Protein AF-A0A9W6YJH0-F1 (afdb_monomer)

Foldseek 3Di:
DDDDDDDDDDDDDDDDCVVVVVVVVCVVVPDDDDDQPPVADPVRGLCCQQPVVLLVVLLVVLVVVLVVVLVVVVCVCVVVLVVLVVVLVVVLVVLCVPDDPVRSVVVNVVSCVVSPDDDRDDDDDDPVSSVVSNVVSNVPDDPCSNVVSNVVSCNVVPPPDPPPDPVVNVVVVVVVVVVVVVVPD

pLDDT: mean 74.93, std 20.69, range [26.91, 96.94]

Radius of gyration: 32.21 Å; Cα contacts (8 Å, |Δi|>4): 63; chains: 1; bounding box: 79×43×76 Å

Solvent-accessible surface area (backbone atoms only — not comparable to full-atom values): 11494 Å² total; per-residue (Å²): 139,80,91,78,84,85,89,82,90,85,82,90,80,77,91,88,50,77,69,60,56,58,58,62,73,38,64,87,68,76,67,84,87,76,78,78,56,94,90,48,53,100,85,50,46,63,60,44,70,20,44,48,47,65,39,54,52,44,49,50,50,56,50,52,50,53,53,49,49,55,50,51,60,61,52,70,52,43,67,61,53,53,52,51,51,54,51,50,50,53,53,42,56,48,39,59,72,76,39,58,74,72,57,20,55,54,50,43,51,52,56,53,65,73,62,65,74,82,72,94,75,88,78,78,82,53,72,66,57,52,50,50,47,51,52,53,39,54,71,71,54,52,69,64,52,38,51,51,23,35,46,76,69,46,61,79,70,57,80,74,74,77,74,72,72,52,67,67,60,53,50,52,50,53,52,50,57,53,50,60,66,71,70,75,119

Structure (mmCIF, N/CA/C/O backbone):
data_AF-A0A9W6YJH0-F1
#
_entry.id   AF-A0A9W6YJH0-F1
#
loop_
_atom_site.group_PDB
_atom_site.id
_atom_site.type_symbol
_atom_site.label_atom_id
_atom_site.label_alt_id
_atom_site.label_comp_id
_atom_site.label_asym_id
_atom_site.label_entity_id
_atom_site.label_seq_id
_atom_site.pdbx_PDB_ins_code
_atom_site.Cartn_x
_atom_site.Cartn_y
_atom_site.Cartn_z
_atom_site.occupancy
_atom_site.B_iso_or_equiv
_atom_site.auth_seq_id
_atom_site.auth_comp_id
_atom_site.auth_asym_id
_atom_site.auth_atom_id
_atom_site.pdbx_PDB_model_num
ATOM 1 N N . MET A 1 1 ? 24.887 -0.704 -4.146 1.00 26.91 1 MET A N 1
ATOM 2 C CA . MET A 1 1 ? 24.156 -1.935 -3.786 1.00 26.91 1 MET A CA 1
ATOM 3 C C . MET A 1 1 ? 23.807 -2.640 -5.087 1.00 26.91 1 MET A C 1
ATOM 5 O O . MET A 1 1 ? 22.892 -2.213 -5.774 1.00 26.91 1 MET A O 1
ATOM 9 N N . VAL A 1 2 ? 24.641 -3.595 -5.499 1.00 27.28 2 VAL A N 1
ATOM 10 C CA . VAL A 1 2 ? 24.465 -4.385 -6.727 1.00 27.28 2 VAL A CA 1
ATOM 11 C C . VAL A 1 2 ? 23.763 -5.672 -6.309 1.00 27.28 2 VAL A C 1
ATOM 13 O O . VAL A 1 2 ? 24.259 -6.372 -5.430 1.00 27.28 2 VAL A O 1
ATOM 16 N N . LEU A 1 3 ? 22.588 -5.938 -6.877 1.00 28.66 3 LEU A N 1
ATOM 17 C CA . LEU A 1 3 ? 21.865 -7.196 -6.693 1.00 28.66 3 LEU A CA 1
ATOM 18 C C . LEU A 1 3 ? 22.624 -8.299 -7.446 1.00 28.66 3 LEU A C 1
ATOM 20 O O . LEU A 1 3 ? 22.474 -8.462 -8.651 1.00 28.66 3 LEU A O 1
ATOM 24 N N . LEU A 1 4 ? 23.480 -9.009 -6.714 1.00 31.14 4 LEU A N 1
ATOM 25 C CA . LEU A 1 4 ? 24.051 -10.299 -7.090 1.00 31.14 4 LEU A CA 1
ATOM 26 C C . LEU A 1 4 ? 23.030 -11.381 -6.714 1.00 31.14 4 LEU A C 1
ATOM 28 O O . LEU A 1 4 ? 22.792 -11.612 -5.529 1.00 31.14 4 LEU A O 1
ATOM 32 N N . LEU A 1 5 ? 22.420 -12.030 -7.708 1.00 32.03 5 LEU A N 1
ATOM 33 C CA . LEU A 1 5 ? 21.759 -13.321 -7.518 1.00 32.03 5 LEU A CA 1
ATOM 34 C C . LEU A 1 5 ? 22.809 -14.428 -7.731 1.00 32.03 5 LEU A C 1
ATOM 36 O O . LEU A 1 5 ? 23.569 -14.414 -8.693 1.00 32.03 5 LEU A O 1
ATOM 40 N N . THR A 1 6 ? 22.862 -15.305 -6.734 1.00 39.44 6 THR A N 1
ATOM 41 C CA . THR A 1 6 ? 23.810 -16.374 -6.355 1.00 39.44 6 THR A CA 1
ATOM 42 C C . THR A 1 6 ? 23.945 -17.513 -7.388 1.00 39.44 6 THR A C 1
ATOM 44 O O . THR A 1 6 ? 22.977 -17.762 -8.097 1.00 39.44 6 THR A O 1
ATOM 47 N N . LEU A 1 7 ? 25.054 -18.268 -7.531 1.00 32.88 7 LEU A N 1
ATOM 48 C CA . LEU A 1 7 ? 25.777 -19.187 -6.598 1.00 32.88 7 LEU A CA 1
ATOM 49 C C . LEU A 1 7 ? 27.130 -19.660 -7.248 1.00 32.88 7 LEU A C 1
ATOM 51 O O . LEU A 1 7 ? 27.290 -19.417 -8.442 1.00 32.88 7 LEU A O 1
ATOM 55 N N . PRO A 1 8 ? 28.001 -20.511 -6.633 1.00 43.00 8 PRO A N 1
ATOM 56 C CA . PRO A 1 8 ? 28.584 -20.534 -5.277 1.00 43.00 8 PRO A CA 1
ATOM 57 C C . PRO A 1 8 ? 30.143 -20.715 -5.250 1.00 43.00 8 PRO A C 1
ATOM 59 O O . PRO A 1 8 ? 30.744 -21.193 -6.203 1.00 43.00 8 PRO A O 1
ATOM 62 N N . THR A 1 9 ? 30.766 -20.360 -4.109 1.00 40.22 9 THR A N 1
ATOM 63 C CA . THR A 1 9 ? 32.028 -20.881 -3.490 1.00 40.22 9 THR A CA 1
ATOM 64 C C . THR A 1 9 ? 33.231 -21.238 -4.392 1.00 40.22 9 THR A C 1
ATOM 66 O O . THR A 1 9 ? 33.201 -22.217 -5.126 1.00 40.22 9 THR A O 1
ATOM 69 N N . SER A 1 10 ? 34.411 -20.621 -4.250 1.00 29.09 10 SER A N 1
ATOM 70 C CA . SER A 1 10 ? 35.290 -20.790 -3.077 1.00 29.09 10 SER A CA 1
ATOM 71 C C . SER 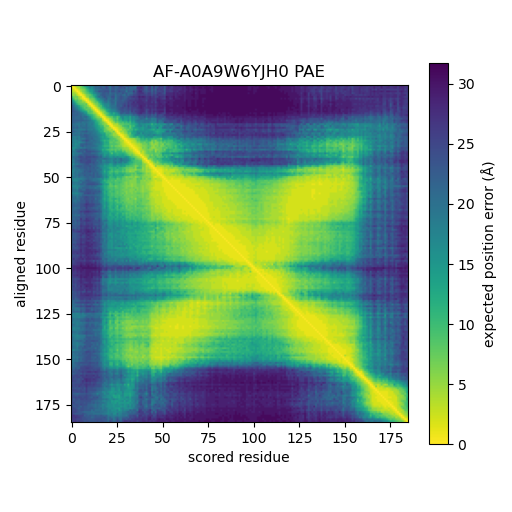A 1 10 ? 36.483 -19.816 -3.094 1.00 29.09 10 SER A C 1
ATOM 73 O O . SER A 1 10 ? 36.955 -19.423 -4.156 1.00 29.09 10 SER A O 1
ATOM 75 N N . SER A 1 11 ? 37.010 -19.548 -1.896 1.00 30.08 11 SER A N 1
ATOM 76 C CA . SER A 1 11 ? 38.375 -19.075 -1.602 1.00 30.08 11 SER A CA 1
ATOM 77 C C . SER A 1 11 ? 38.662 -17.568 -1.693 1.00 30.08 11 SER A C 1
ATOM 79 O O . SER A 1 11 ? 39.073 -17.003 -2.699 1.00 30.08 11 SER A O 1
ATOM 81 N N . ILE A 1 12 ? 38.475 -16.964 -0.519 1.00 41.44 12 ILE A N 1
ATOM 82 C CA . ILE A 1 12 ? 39.185 -15.830 0.087 1.00 41.44 12 ILE A CA 1
ATOM 83 C C . ILE A 1 12 ? 40.614 -15.657 -0.459 1.00 41.44 12 ILE A C 1
ATOM 85 O O . ILE A 1 12 ? 41.375 -16.616 -0.429 1.00 41.44 12 ILE A O 1
ATOM 89 N N . LEU A 1 13 ? 40.992 -14.427 -0.841 1.00 27.52 13 LEU A N 1
ATOM 90 C CA . LEU A 1 13 ? 42.186 -13.727 -0.337 1.00 27.52 13 LEU A CA 1
ATOM 91 C C . LEU A 1 13 ? 42.240 -12.259 -0.818 1.00 27.52 13 LEU A C 1
ATOM 93 O O . LEU A 1 13 ? 42.237 -11.963 -2.005 1.00 27.52 13 LEU A O 1
ATOM 97 N N . SER A 1 14 ? 42.382 -11.381 0.174 1.00 28.41 14 SER A N 1
ATOM 98 C CA . SER A 1 14 ? 43.119 -10.113 0.166 1.00 28.41 14 SER A CA 1
ATOM 99 C C . SER A 1 14 ? 42.637 -8.912 -0.670 1.00 28.41 14 SER A C 1
ATOM 101 O O . SER A 1 14 ? 42.672 -8.876 -1.898 1.00 28.41 14 SER A O 1
ATOM 103 N N . LEU A 1 15 ? 42.253 -7.894 0.109 1.00 40.16 15 LEU A N 1
ATOM 104 C CA . LEU A 1 15 ? 42.292 -6.445 -0.102 1.00 40.16 15 LEU A CA 1
ATOM 105 C C . LEU A 1 15 ? 43.047 -5.948 -1.357 1.00 40.16 15 LEU A C 1
ATOM 107 O O . LEU A 1 15 ? 44.212 -6.267 -1.566 1.00 40.16 15 LEU A O 1
ATOM 111 N N . ASP A 1 16 ? 42.369 -5.050 -2.085 1.00 35.88 16 ASP A N 1
ATOM 112 C CA . ASP A 1 16 ? 42.837 -4.149 -3.164 1.00 35.88 16 ASP A CA 1
ATOM 113 C C . ASP A 1 16 ? 42.596 -4.561 -4.640 1.00 35.88 16 ASP A C 1
ATOM 115 O O . ASP A 1 16 ? 42.937 -3.845 -5.578 1.00 35.88 16 ASP A O 1
ATOM 119 N N . THR A 1 17 ? 41.876 -5.657 -4.891 1.00 37.72 17 THR A N 1
ATOM 120 C CA . THR A 1 17 ? 41.595 -6.194 -6.249 1.00 37.72 17 THR A CA 1
ATOM 121 C C . THR A 1 17 ? 40.225 -5.827 -6.844 1.00 37.72 17 THR A C 1
ATOM 123 O O . THR A 1 17 ? 39.827 -6.338 -7.892 1.00 37.72 17 THR A O 1
ATOM 126 N N . GLY A 1 18 ? 39.482 -4.903 -6.228 1.00 39.66 18 GLY A N 1
ATOM 127 C CA . GLY A 1 18 ? 38.088 -4.619 -6.600 1.00 39.66 18 GLY A CA 1
ATOM 128 C C . GLY A 1 18 ? 37.872 -4.134 -8.041 1.00 39.66 18 GLY A C 1
ATOM 129 O O . GLY A 1 18 ? 36.824 -4.410 -8.613 1.00 39.66 18 GLY A O 1
ATOM 130 N N . LYS A 1 19 ? 38.843 -3.448 -8.661 1.00 43.31 19 LYS A N 1
ATOM 131 C CA . LYS A 1 19 ? 38.747 -3.023 -10.073 1.00 43.31 19 LYS A CA 1
ATOM 132 C C . LYS A 1 19 ? 39.114 -4.141 -11.046 1.00 43.31 19 LYS A C 1
ATOM 134 O O . LYS A 1 19 ? 38.446 -4.313 -12.058 1.00 43.31 19 LYS A O 1
ATOM 139 N N . THR A 1 20 ? 40.157 -4.908 -10.756 1.00 42.75 20 THR A N 1
ATOM 140 C CA . THR A 1 20 ? 40.682 -5.945 -11.655 1.00 42.75 20 THR A CA 1
ATOM 141 C C . THR A 1 20 ? 39.740 -7.139 -11.777 1.00 42.75 20 THR A C 1
ATOM 143 O O . THR A 1 20 ? 39.551 -7.638 -12.882 1.00 42.75 20 THR A O 1
ATOM 146 N N . THR A 1 21 ? 39.071 -7.544 -10.696 1.00 50.00 21 THR A N 1
ATOM 147 C CA . THR A 1 21 ? 38.177 -8.716 -10.705 1.00 50.00 21 THR A CA 1
ATOM 148 C C . THR A 1 21 ? 36.926 -8.514 -11.572 1.00 50.00 21 THR A C 1
ATOM 150 O O . THR A 1 21 ? 36.533 -9.428 -12.296 1.00 50.00 21 THR A O 1
ATOM 153 N N . VAL A 1 22 ? 36.329 -7.312 -11.581 1.00 54.38 22 VAL A N 1
ATOM 154 C CA . VAL A 1 22 ? 35.169 -7.007 -12.450 1.00 54.38 22 VAL A CA 1
ATOM 155 C C . VAL A 1 22 ? 35.559 -6.979 -13.926 1.00 54.38 22 VAL A C 1
ATOM 157 O O . VAL A 1 22 ? 34.811 -7.479 -14.761 1.00 54.38 22 VAL A O 1
ATOM 160 N N . HIS A 1 23 ? 36.737 -6.438 -14.254 1.00 53.22 23 HIS A N 1
ATOM 161 C CA . HIS A 1 23 ? 37.234 -6.441 -15.631 1.00 53.22 23 HIS A CA 1
ATOM 162 C C . HIS A 1 23 ? 37.477 -7.868 -16.139 1.00 53.22 23 HIS A C 1
ATOM 164 O O . HIS A 1 23 ? 37.115 -8.165 -17.274 1.00 53.22 23 HIS A O 1
ATOM 170 N N . THR A 1 24 ? 38.008 -8.765 -15.303 1.00 54.12 24 THR A N 1
ATOM 171 C CA . THR A 1 24 ? 38.255 -10.167 -15.678 1.00 54.12 24 THR A CA 1
ATOM 172 C C . THR A 1 24 ? 36.961 -10.952 -15.917 1.00 54.12 24 THR A C 1
ATOM 174 O O . THR A 1 24 ? 36.880 -11.701 -16.888 1.00 54.12 24 THR A O 1
ATOM 177 N N . ALA A 1 25 ? 35.919 -10.746 -15.102 1.00 59.41 25 ALA A N 1
ATOM 178 C CA . ALA A 1 25 ? 34.618 -11.409 -15.274 1.00 59.41 25 ALA A CA 1
ATOM 179 C C . ALA A 1 25 ? 33.830 -10.934 -16.517 1.00 59.41 25 ALA A C 1
ATOM 181 O O . ALA A 1 25 ? 32.890 -11.597 -16.948 1.00 59.41 25 ALA A O 1
ATOM 182 N N . MET A 1 26 ? 34.210 -9.796 -17.103 1.00 54.41 26 MET A N 1
ATOM 183 C CA . MET A 1 26 ? 33.531 -9.170 -18.245 1.00 54.41 26 MET A CA 1
ATOM 184 C C . MET A 1 26 ? 34.103 -9.598 -19.606 1.00 54.41 26 MET A C 1
ATOM 186 O O . MET A 1 26 ? 33.423 -9.477 -20.625 1.00 54.41 26 MET A O 1
ATOM 190 N N . LEU A 1 27 ? 35.329 -10.139 -19.617 1.00 54.50 27 LEU A N 1
ATOM 191 C CA . LEU A 1 27 ? 36.039 -10.604 -20.815 1.00 54.50 27 LEU A CA 1
ATOM 192 C C . LEU A 1 27 ? 35.264 -11.637 -21.660 1.00 54.50 27 LEU A C 1
ATOM 194 O O . LEU A 1 27 ? 35.271 -11.486 -22.880 1.00 54.50 27 LEU A O 1
ATOM 198 N N . PRO A 1 28 ? 34.565 -12.642 -21.090 1.00 58.31 28 PRO A N 1
ATOM 199 C CA . PRO A 1 28 ? 33.824 -13.606 -21.905 1.00 58.31 28 PRO A CA 1
ATOM 200 C C . PRO A 1 28 ? 32.479 -13.074 -22.430 1.00 58.31 28 PRO A C 1
ATOM 202 O O . PRO A 1 28 ? 31.905 -13.681 -23.327 1.00 58.31 28 PRO A O 1
ATOM 205 N N . ILE A 1 29 ? 31.968 -11.953 -21.901 1.00 67.19 29 ILE A N 1
ATOM 206 C CA . ILE A 1 29 ? 30.616 -11.438 -22.205 1.00 67.19 29 ILE A CA 1
ATOM 207 C C . ILE A 1 29 ? 30.663 -10.339 -23.295 1.00 67.19 29 ILE A C 1
ATOM 209 O O . ILE A 1 29 ? 29.628 -9.827 -23.706 1.00 67.19 29 ILE A O 1
ATOM 213 N N . ASN A 1 30 ? 31.855 -9.987 -23.804 1.00 63.59 30 ASN A N 1
ATOM 214 C CA . ASN A 1 30 ? 32.073 -8.962 -24.840 1.00 63.59 30 ASN A CA 1
ATOM 215 C C . ASN A 1 30 ? 31.298 -7.652 -24.584 1.00 63.59 30 ASN A C 1
ATOM 217 O O . ASN A 1 30 ? 30.654 -7.093 -25.472 1.00 63.59 30 ASN A O 1
ATOM 221 N N . VAL A 1 31 ? 31.318 -7.172 -23.340 1.00 65.56 31 VAL A N 1
ATOM 222 C CA . VAL A 1 31 ? 30.609 -5.947 -22.959 1.00 65.56 31 VAL A CA 1
ATOM 223 C C . VAL A 1 31 ? 31.581 -4.769 -22.957 1.00 65.56 31 VAL A C 1
ATOM 225 O O . VAL A 1 31 ? 32.659 -4.836 -22.366 1.00 65.56 31 VAL A O 1
ATOM 228 N N . ILE A 1 32 ? 31.183 -3.665 -23.589 1.00 66.75 32 ILE A N 1
ATOM 229 C CA . ILE A 1 32 ? 31.944 -2.411 -23.604 1.00 66.75 32 ILE A CA 1
ATOM 230 C C . ILE A 1 32 ? 31.576 -1.590 -22.363 1.00 66.75 32 ILE A C 1
ATOM 232 O O . ILE A 1 32 ? 30.409 -1.268 -22.137 1.00 66.75 32 ILE A O 1
ATOM 236 N N . LEU A 1 33 ? 32.575 -1.222 -21.557 1.00 66.44 33 LEU A N 1
ATOM 237 C CA . LEU A 1 33 ? 32.387 -0.311 -20.427 1.00 66.44 33 LEU A CA 1
ATOM 238 C C . LEU A 1 33 ? 32.364 1.138 -20.912 1.00 66.44 33 LEU A C 1
ATOM 240 O O . LEU A 1 33 ? 33.391 1.690 -21.302 1.00 66.44 33 LEU A O 1
ATOM 244 N N . LEU A 1 34 ? 31.200 1.776 -20.826 1.00 66.94 34 LEU A N 1
ATOM 245 C CA . LEU A 1 34 ? 31.060 3.202 -21.100 1.00 66.94 34 LEU A CA 1
ATOM 246 C C . LEU A 1 34 ? 31.332 4.020 -19.838 1.00 66.94 34 LEU A C 1
ATOM 248 O O . LEU A 1 34 ? 30.762 3.778 -18.771 1.00 66.94 34 LEU A O 1
ATOM 252 N N . LYS A 1 35 ? 32.186 5.040 -19.963 1.00 66.50 35 LYS A N 1
ATOM 253 C CA . LYS A 1 35 ? 32.396 6.005 -18.884 1.00 66.50 35 LYS A CA 1
ATOM 254 C C . LYS A 1 35 ? 31.150 6.874 -18.735 1.00 66.50 35 LYS A C 1
ATOM 256 O O . LYS A 1 35 ? 30.757 7.565 -19.680 1.00 66.50 35 LYS A O 1
ATOM 261 N N . VAL A 1 36 ? 30.575 6.865 -17.531 1.00 64.56 36 VAL A N 1
ATOM 262 C CA . VAL A 1 36 ? 29.410 7.684 -17.169 1.00 64.56 36 VAL A CA 1
ATOM 263 C C . VAL A 1 36 ? 29.679 9.151 -17.547 1.00 64.56 36 VAL A C 1
ATOM 265 O O . VAL A 1 36 ? 30.728 9.682 -17.164 1.00 64.56 36 VAL A O 1
ATOM 268 N N . PRO A 1 37 ? 28.793 9.805 -18.328 1.00 61.50 37 PRO A N 1
ATOM 269 C CA . PRO A 1 37 ? 29.001 11.183 -18.754 1.00 61.50 37 PRO A CA 1
ATOM 270 C C . PRO A 1 37 ? 29.175 12.133 -17.558 1.00 61.50 37 PRO A C 1
ATOM 272 O O . PRO A 1 37 ? 28.460 11.985 -16.568 1.00 61.50 37 PRO A O 1
ATOM 275 N N . PRO A 1 38 ? 30.039 13.161 -17.656 1.00 60.06 38 PRO A N 1
ATOM 276 C CA . PRO A 1 38 ? 30.385 14.059 -16.544 1.00 60.06 38 PRO A CA 1
ATOM 277 C C . PRO A 1 38 ? 29.214 14.887 -15.976 1.00 60.06 38 PRO A C 1
ATOM 279 O O . PRO A 1 38 ? 29.378 15.554 -14.961 1.00 60.06 38 PRO A O 1
ATOM 282 N N . ARG A 1 39 ? 28.022 14.829 -16.591 1.00 60.62 39 ARG A N 1
ATOM 283 C CA . ARG A 1 39 ? 26.775 15.435 -16.081 1.00 60.62 39 ARG A CA 1
ATOM 284 C C . ARG A 1 39 ? 25.976 14.527 -15.135 1.00 60.62 39 ARG A C 1
ATOM 286 O O . ARG A 1 39 ? 24.979 14.974 -14.579 1.00 60.62 39 ARG A O 1
ATOM 293 N N . HIS A 1 40 ? 26.391 13.275 -14.956 1.00 60.78 40 HIS A N 1
ATOM 294 C CA . HIS A 1 40 ? 25.750 12.315 -14.060 1.00 60.78 40 HIS A CA 1
ATOM 295 C C . HIS A 1 40 ? 26.662 12.058 -12.863 1.00 60.78 40 HIS A C 1
ATOM 297 O O . HIS A 1 40 ? 27.808 11.634 -13.009 1.00 60.78 40 HIS A O 1
ATOM 303 N N . THR A 1 41 ? 26.157 12.344 -11.667 1.00 57.56 41 THR A N 1
ATOM 304 C CA . THR A 1 41 ? 26.869 12.076 -10.417 1.00 57.56 41 THR A CA 1
ATOM 305 C C . THR A 1 41 ? 26.705 10.607 -10.025 1.00 57.56 41 THR A C 1
ATOM 307 O O . THR A 1 41 ? 25.800 9.922 -10.499 1.00 57.56 41 THR A O 1
ATOM 310 N N . PHE A 1 42 ? 27.532 10.124 -9.093 1.00 55.09 42 PHE A N 1
ATOM 311 C CA . PHE A 1 42 ? 27.34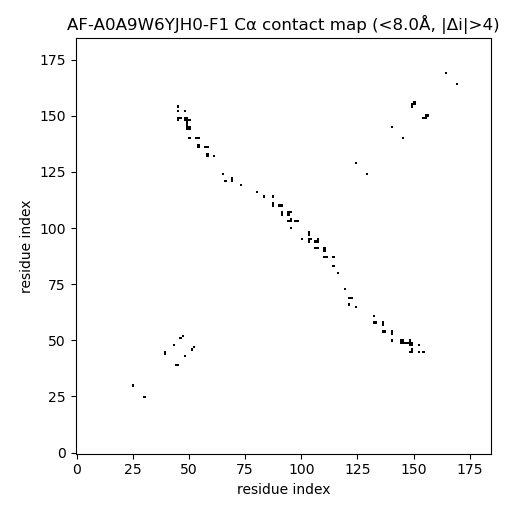9 8.814 -8.445 1.00 55.09 42 PHE A CA 1
ATOM 312 C C . PHE A 1 42 ? 25.920 8.604 -7.890 1.00 55.09 42 PHE A C 1
ATOM 314 O O . PHE A 1 42 ? 25.480 7.471 -7.733 1.00 55.09 42 PHE A O 1
ATOM 321 N N . VAL A 1 43 ? 25.196 9.697 -7.625 1.00 50.25 43 VAL A N 1
ATOM 322 C CA . VAL A 1 43 ? 23.862 9.722 -7.013 1.00 50.25 43 VAL A CA 1
ATOM 323 C C . VAL A 1 43 ? 22.721 9.646 -8.041 1.00 50.25 43 VAL A C 1
ATOM 325 O O . VAL A 1 43 ? 21.641 9.177 -7.696 1.00 50.25 43 VAL A O 1
ATOM 328 N N . CYS A 1 44 ? 22.936 10.070 -9.292 1.00 59.69 44 CYS A N 1
ATOM 329 C CA . CYS A 1 44 ? 21.903 10.076 -10.335 1.00 59.69 44 CYS A CA 1
ATOM 330 C C . CYS A 1 44 ? 22.400 9.308 -11.560 1.00 59.69 44 CYS A C 1
ATOM 332 O O . CYS A 1 44 ? 22.926 9.904 -12.505 1.00 59.69 44 CYS A O 1
ATOM 334 N N . GLN A 1 45 ? 22.255 7.979 -11.540 1.00 71.88 45 GLN A N 1
ATOM 335 C CA . GLN A 1 45 ? 22.663 7.158 -12.670 1.00 71.88 45 GLN A CA 1
ATOM 336 C C . GLN A 1 45 ? 21.632 7.237 -13.807 1.00 71.88 45 GLN A C 1
ATOM 338 O O . GLN A 1 45 ? 20.448 7.477 -13.578 1.00 71.88 45 GLN A O 1
ATOM 343 N N . PRO A 1 46 ? 22.041 6.985 -15.054 1.00 71.81 46 PRO A N 1
ATOM 344 C CA . PRO A 1 46 ? 21.134 6.966 -16.200 1.00 71.81 46 PRO A CA 1
ATOM 345 C C . PRO A 1 46 ? 19.925 6.038 -16.034 1.00 71.81 46 PRO A C 1
ATOM 347 O O . PRO A 1 46 ? 18.817 6.373 -16.451 1.00 71.81 46 PRO A O 1
ATOM 350 N N . ALA A 1 47 ? 20.119 4.898 -15.365 1.00 78.50 47 ALA A N 1
ATOM 351 C CA . ALA A 1 47 ? 19.051 3.982 -14.983 1.00 78.50 47 ALA A CA 1
ATOM 352 C C . ALA A 1 47 ? 18.005 4.645 -14.069 1.00 78.50 47 ALA A C 1
ATOM 354 O O . ALA A 1 47 ? 16.809 4.381 -14.213 1.00 78.50 47 ALA A O 1
ATOM 355 N N . ASP A 1 48 ? 18.435 5.543 -13.176 1.00 79.75 48 ASP A N 1
ATOM 356 C CA . ASP A 1 48 ? 17.541 6.246 -12.259 1.00 79.75 48 ASP A CA 1
ATOM 357 C C . ASP A 1 48 ? 16.585 7.187 -12.973 1.00 79.75 48 ASP A C 1
ATOM 359 O O . ASP A 1 48 ? 15.387 7.209 -12.679 1.00 79.75 48 ASP A O 1
ATOM 363 N N . THR A 1 49 ? 17.107 7.910 -13.960 1.00 71.00 49 THR A N 1
ATOM 364 C CA . THR A 1 49 ? 16.312 8.798 -14.808 1.00 71.00 49 THR A CA 1
ATOM 365 C C . THR A 1 49 ? 15.428 8.016 -15.777 1.00 71.00 49 THR A C 1
ATOM 367 O O . THR A 1 49 ? 14.310 8.448 -16.055 1.00 71.00 49 THR A O 1
ATOM 370 N N . SER A 1 50 ? 15.907 6.874 -16.281 1.00 79.06 50 SER A N 1
ATOM 371 C CA . SER A 1 50 ? 15.261 6.183 -17.401 1.00 79.06 50 SER A CA 1
ATOM 372 C C . SER A 1 50 ? 14.139 5.244 -16.981 1.00 79.06 50 SER A C 1
ATOM 374 O O . SER A 1 50 ? 13.046 5.308 -17.534 1.00 79.06 50 SER A O 1
ATOM 376 N N . TRP A 1 51 ? 14.381 4.383 -15.993 1.00 84.06 51 TRP A N 1
ATOM 377 C CA . TRP A 1 51 ? 13.406 3.361 -15.604 1.00 84.06 51 TRP A CA 1
ATOM 378 C C . TRP A 1 51 ? 13.202 3.252 -14.089 1.00 84.06 51 TRP A C 1
ATOM 380 O O . TRP A 1 51 ? 12.104 2.905 -13.658 1.00 84.06 51 TRP A O 1
ATOM 390 N N . SER A 1 52 ? 14.181 3.614 -13.248 1.00 88.50 52 SER A N 1
ATOM 391 C CA . SER A 1 52 ? 14.032 3.476 -11.788 1.00 88.50 52 SER A CA 1
ATOM 392 C C . SER A 1 52 ? 12.997 4.451 -11.222 1.00 88.50 52 SER A C 1
ATOM 394 O O . SER A 1 52 ? 12.187 4.060 -10.380 1.00 88.50 52 SER A O 1
ATOM 396 N N . LYS A 1 53 ? 12.937 5.695 -11.720 1.00 87.00 53 LYS A N 1
ATOM 397 C CA . LYS A 1 53 ? 11.881 6.647 -11.351 1.00 87.00 53 LYS A CA 1
ATOM 398 C C . LYS A 1 53 ? 10.470 6.142 -11.692 1.00 87.00 53 LYS A C 1
ATOM 400 O O . LYS A 1 53 ? 9.674 6.045 -10.757 1.00 87.00 53 LYS A O 1
ATOM 405 N N . PRO A 1 54 ? 10.122 5.819 -12.955 1.00 90.19 54 PRO A N 1
ATOM 406 C CA . PRO A 1 54 ? 8.770 5.365 -13.279 1.00 90.19 54 PRO A CA 1
ATOM 407 C C . PRO A 1 54 ? 8.411 4.047 -12.575 1.00 90.19 54 PRO A C 1
ATOM 409 O O . PRO A 1 54 ? 7.295 3.929 -12.071 1.00 90.19 54 PRO A O 1
ATOM 412 N N . LEU A 1 55 ? 9.364 3.120 -12.414 1.00 92.75 55 LEU A N 1
ATOM 413 C CA . LEU A 1 55 ? 9.167 1.904 -11.622 1.00 92.75 55 LEU A CA 1
ATOM 414 C C . LEU A 1 55 ? 8.806 2.224 -10.163 1.00 92.75 55 LEU A C 1
ATOM 416 O O . LEU A 1 55 ? 7.792 1.758 -9.647 1.00 92.75 55 LEU A O 1
ATOM 420 N N . LYS A 1 56 ? 9.599 3.068 -9.490 1.00 91.81 56 LYS A N 1
ATOM 421 C CA . LYS A 1 56 ? 9.345 3.458 -8.094 1.00 91.81 56 LYS A CA 1
ATOM 422 C C . LYS A 1 56 ? 8.041 4.242 -7.937 1.00 91.81 56 LYS A C 1
ATOM 424 O O . LYS A 1 56 ? 7.434 4.187 -6.872 1.00 91.81 56 LYS A O 1
ATOM 429 N N . THR A 1 57 ? 7.615 5.005 -8.943 1.00 93.69 57 THR A N 1
ATOM 430 C CA . THR A 1 57 ? 6.307 5.677 -8.926 1.00 93.69 57 THR A CA 1
ATOM 431 C C . THR A 1 57 ? 5.171 4.657 -8.926 1.00 93.69 57 THR A C 1
ATOM 433 O O . THR A 1 57 ? 4.271 4.764 -8.098 1.00 93.69 57 THR A O 1
ATOM 436 N N . ARG A 1 58 ? 5.242 3.636 -9.787 1.00 94.38 58 ARG A N 1
ATOM 437 C CA . ARG A 1 58 ? 4.239 2.562 -9.851 1.00 94.38 58 ARG A CA 1
ATOM 438 C C . ARG A 1 58 ? 4.181 1.743 -8.562 1.00 94.38 58 ARG A C 1
ATOM 440 O O . ARG A 1 58 ? 3.102 1.561 -8.012 1.00 94.38 58 ARG A O 1
ATOM 447 N N . LEU A 1 59 ? 5.334 1.368 -8.005 1.00 95.56 59 LEU A N 1
ATOM 448 C CA . LEU A 1 59 ? 5.396 0.668 -6.715 1.00 95.56 59 LEU A CA 1
ATOM 449 C C . LEU A 1 59 ? 4.766 1.483 -5.576 1.00 95.56 59 LEU A C 1
ATOM 451 O O . LEU A 1 59 ? 4.074 0.932 -4.725 1.00 95.56 59 LEU A O 1
ATOM 455 N N . ARG A 1 60 ? 4.958 2.809 -5.568 1.00 95.81 60 ARG A N 1
ATOM 456 C CA . ARG A 1 60 ? 4.283 3.686 -4.599 1.00 95.81 60 ARG A CA 1
ATOM 457 C C . ARG A 1 60 ? 2.772 3.725 -4.804 1.00 95.81 60 ARG A C 1
ATOM 459 O O . ARG A 1 60 ? 2.056 3.794 -3.814 1.00 95.81 60 ARG A O 1
ATOM 466 N N . ALA A 1 61 ? 2.293 3.684 -6.046 1.00 95.94 61 ALA A N 1
ATOM 467 C CA . ALA A 1 61 ? 0.861 3.630 -6.326 1.00 95.94 61 ALA A CA 1
ATOM 468 C C . ALA A 1 61 ? 0.236 2.329 -5.796 1.00 95.94 61 ALA A C 1
ATOM 470 O O . ALA A 1 61 ? -0.764 2.397 -5.087 1.00 95.94 61 ALA A O 1
ATOM 471 N N . GLN A 1 62 ? 0.877 1.181 -6.043 1.00 95.69 62 GLN A N 1
ATOM 472 C CA . GLN A 1 62 ? 0.459 -0.115 -5.489 1.00 95.69 62 GLN A CA 1
ATOM 473 C C . GLN A 1 62 ? 0.420 -0.087 -3.956 1.00 95.69 62 GLN A C 1
ATOM 475 O O . GLN A 1 62 ? -0.561 -0.490 -3.334 1.00 95.69 62 GLN A O 1
ATOM 480 N N . TRP A 1 63 ? 1.452 0.490 -3.336 1.00 95.31 63 TRP A N 1
ATOM 481 C CA . TRP A 1 63 ? 1.493 0.647 -1.886 1.00 95.31 63 TRP A CA 1
ATOM 482 C C . TRP A 1 63 ? 0.347 1.512 -1.344 1.00 95.31 63 TRP A C 1
ATOM 484 O O . TRP A 1 63 ? -0.308 1.139 -0.373 1.00 95.31 63 TRP A O 1
ATOM 494 N N . ILE A 1 64 ? 0.070 2.652 -1.981 1.00 96.06 64 ILE A N 1
ATOM 495 C CA . ILE A 1 64 ? -1.045 3.528 -1.599 1.00 96.06 64 ILE A CA 1
ATOM 496 C C . ILE A 1 64 ? -2.382 2.789 -1.715 1.00 96.06 64 ILE A C 1
ATO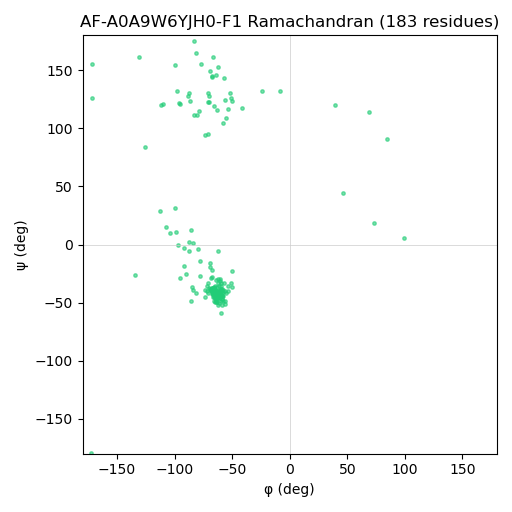M 498 O O . ILE A 1 64 ? -3.240 2.959 -0.849 1.00 96.06 64 ILE A O 1
ATOM 502 N N . GLU A 1 65 ? -2.565 1.969 -2.746 1.00 95.62 65 GLU A N 1
ATOM 503 C CA . GLU A 1 65 ? -3.808 1.224 -2.943 1.00 95.62 65 GLU A CA 1
ATOM 504 C C . GLU A 1 65 ? -4.004 0.118 -1.899 1.00 95.62 65 GLU A C 1
ATOM 506 O O . GLU A 1 65 ? -5.099 -0.044 -1.357 1.00 95.62 65 GLU A O 1
ATOM 511 N N . CYS A 1 66 ? -2.923 -0.560 -1.510 1.00 95.44 66 CYS A N 1
ATOM 512 C CA . CYS A 1 66 ? -2.928 -1.491 -0.383 1.00 95.44 66 CYS A CA 1
ATOM 513 C C . CYS A 1 66 ? -3.354 -0.794 0.923 1.00 95.44 66 CYS A C 1
ATOM 515 O O . CYS A 1 66 ? -4.250 -1.267 1.624 1.00 95.44 66 CYS A O 1
ATOM 517 N N . LEU A 1 67 ? -2.781 0.380 1.219 1.00 95.62 67 LEU A N 1
ATOM 518 C CA . LEU A 1 67 ? -3.142 1.171 2.402 1.00 95.62 67 LEU A CA 1
ATOM 519 C C . LEU A 1 67 ? -4.610 1.615 2.387 1.00 95.62 67 LEU A C 1
ATOM 521 O O . LEU A 1 67 ? -5.288 1.580 3.416 1.00 95.62 67 LEU A O 1
ATOM 525 N N . ARG A 1 68 ? -5.108 2.042 1.221 1.00 95.88 68 ARG A N 1
ATOM 526 C CA . ARG A 1 68 ? -6.513 2.430 1.042 1.00 95.88 68 ARG A CA 1
ATOM 527 C C . ARG A 1 68 ? -7.450 1.258 1.284 1.00 95.88 68 ARG A C 1
ATOM 529 O O . ARG A 1 68 ? -8.434 1.434 1.997 1.00 95.88 68 ARG A O 1
ATOM 536 N N . SER A 1 69 ? -7.120 0.087 0.750 1.00 95.00 69 SER A N 1
ATOM 537 C CA . SER A 1 69 ? -7.913 -1.132 0.925 1.00 95.00 69 SER A CA 1
ATOM 538 C C . SER A 1 69 ? -8.043 -1.501 2.406 1.00 95.00 69 SER A C 1
ATOM 540 O O . SER A 1 69 ? -9.158 -1.631 2.907 1.00 95.00 69 SER A O 1
ATOM 542 N N . GLN A 1 70 ? -6.931 -1.510 3.151 1.00 95.38 70 GLN A N 1
ATOM 543 C CA . GLN A 1 70 ? -6.947 -1.768 4.599 1.00 95.38 70 GLN A CA 1
ATOM 544 C C . GLN A 1 70 ? -7.794 -0.748 5.373 1.00 95.38 70 GLN A C 1
ATOM 546 O O . GLN A 1 70 ? -8.505 -1.090 6.319 1.00 95.38 70 GLN A O 1
ATOM 551 N N . LEU A 1 71 ? -7.743 0.525 4.973 1.00 94.56 71 LEU A N 1
ATOM 552 C CA . LEU A 1 71 ? -8.535 1.569 5.615 1.00 94.56 71 LEU A CA 1
ATOM 553 C C . LEU A 1 71 ? -10.037 1.395 5.351 1.00 94.56 71 LEU A C 1
ATOM 555 O O . LEU A 1 71 ? -10.848 1.653 6.243 1.00 94.56 71 LEU A O 1
ATOM 559 N N . VAL A 1 72 ? -10.414 0.976 4.141 1.00 94.31 72 VAL A N 1
ATOM 560 C CA . VAL A 1 72 ? -11.806 0.669 3.785 1.00 94.31 72 VAL A CA 1
ATOM 561 C C . VAL A 1 72 ? -12.318 -0.509 4.611 1.00 94.31 72 VAL A C 1
ATOM 563 O O . VAL A 1 72 ? -13.381 -0.395 5.222 1.00 94.31 72 VAL A O 1
ATOM 566 N N . GLU A 1 73 ? -11.544 -1.589 4.711 1.00 92.19 73 GLU A N 1
ATOM 567 C CA . GLU A 1 73 ? -11.885 -2.758 5.531 1.00 92.19 73 GLU A CA 1
ATOM 568 C C . GLU A 1 73 ? -12.070 -2.387 7.003 1.00 92.19 73 GLU A C 1
ATOM 570 O O . GLU A 1 73 ? -13.085 -2.724 7.616 1.00 92.19 73 GLU A O 1
ATOM 575 N N . TYR A 1 74 ? -11.146 -1.606 7.569 1.00 91.88 74 TYR A N 1
ATOM 576 C CA . TYR A 1 74 ? -11.282 -1.132 8.942 1.00 91.88 74 TYR A CA 1
ATOM 577 C C . TYR A 1 74 ? -12.553 -0.298 9.131 1.00 91.88 74 TYR A C 1
ATOM 579 O O . TYR A 1 74 ? -13.293 -0.489 10.104 1.00 91.88 74 TYR A O 1
ATOM 587 N N . ARG A 1 75 ? -12.844 0.614 8.194 1.00 91.75 75 ARG A N 1
ATOM 588 C CA . ARG A 1 75 ? -14.030 1.484 8.230 1.00 91.75 75 ARG A CA 1
ATOM 589 C C . ARG A 1 75 ? -15.346 0.730 8.050 1.00 91.75 75 ARG A C 1
ATOM 591 O O . ARG A 1 75 ? -16.361 1.231 8.525 1.00 91.75 75 ARG A O 1
ATOM 598 N N . ALA A 1 76 ? -15.356 -0.464 7.458 1.00 91.69 76 ALA A N 1
ATOM 599 C CA . ALA A 1 76 ? -16.574 -1.269 7.331 1.00 91.69 76 ALA A CA 1
ATOM 600 C C . ALA A 1 76 ? -17.232 -1.553 8.699 1.00 91.69 76 ALA A C 1
ATOM 602 O O . ALA A 1 76 ? -18.455 -1.571 8.820 1.00 91.69 76 ALA A O 1
ATOM 603 N N . GLY A 1 77 ? -16.427 -1.688 9.759 1.00 89.25 77 GLY A N 1
ATOM 604 C CA . GLY A 1 77 ? -16.906 -1.869 11.134 1.00 89.25 77 GLY A CA 1
ATOM 605 C C . GLY A 1 77 ? -17.269 -0.580 11.887 1.00 89.25 77 GLY A C 1
ATOM 606 O O . GLY A 1 77 ? -17.628 -0.655 13.063 1.00 89.25 77 GLY A O 1
ATOM 607 N N . GLU A 1 78 ? -17.166 0.599 11.264 1.00 91.38 78 GLU A N 1
ATOM 608 C CA . GLU A 1 78 ? -17.254 1.887 11.968 1.00 91.38 78 GLU A CA 1
ATOM 609 C C . GLU A 1 78 ? -18.641 2.156 12.544 1.00 91.38 78 GLU A C 1
ATOM 611 O O . GLU A 1 78 ? -18.759 2.653 13.662 1.00 91.38 78 GLU A O 1
ATOM 616 N N . ILE A 1 79 ? -19.697 1.780 11.820 1.00 91.00 79 ILE A N 1
ATOM 617 C CA . ILE A 1 79 ? -21.079 1.948 12.287 1.00 91.00 79 ILE A CA 1
ATOM 618 C C . ILE A 1 79 ? -21.303 1.146 13.576 1.00 91.00 79 ILE A C 1
ATOM 620 O O . ILE A 1 79 ? -21.821 1.690 14.551 1.00 91.00 79 ILE A O 1
ATOM 624 N N . ARG A 1 80 ? -20.844 -0.114 13.613 1.00 91.25 80 ARG A N 1
ATOM 625 C CA . ARG A 1 80 ? -20.950 -0.993 14.788 1.00 91.25 80 ARG A CA 1
ATOM 626 C C . ARG A 1 80 ? -20.170 -0.436 15.978 1.00 91.25 80 ARG A C 1
ATOM 628 O O . ARG A 1 80 ? -20.730 -0.328 17.063 1.00 91.25 80 ARG A O 1
ATOM 635 N N . ARG A 1 81 ? -18.907 -0.043 15.772 1.00 91.19 81 ARG A N 1
ATOM 636 C CA . ARG A 1 81 ? -18.077 0.574 16.823 1.00 91.19 81 ARG A CA 1
ATOM 637 C C . ARG A 1 81 ? -18.725 1.847 17.364 1.00 91.19 81 ARG A C 1
ATOM 639 O O . ARG A 1 81 ? -18.879 2.017 18.567 1.00 91.19 81 ARG A O 1
ATOM 646 N N . LYS A 1 82 ? -19.241 2.707 16.481 1.00 92.38 82 LYS A N 1
ATOM 647 C CA . LYS A 1 82 ? -19.966 3.918 16.883 1.00 92.38 82 LYS A CA 1
ATOM 648 C C . LYS A 1 82 ? -21.195 3.605 17.741 1.00 92.38 82 LYS A C 1
ATOM 650 O O . LYS A 1 82 ? -21.387 4.271 18.754 1.00 92.38 82 LYS A O 1
ATOM 655 N N . GLN A 1 83 ? -22.001 2.611 17.368 1.00 92.94 83 GLN A N 1
ATOM 656 C CA . GLN A 1 83 ? -23.148 2.167 18.171 1.00 92.94 83 GLN A CA 1
ATOM 657 C C . GLN A 1 83 ? -22.708 1.649 19.544 1.00 92.94 83 GLN A C 1
ATOM 659 O O . GLN A 1 83 ? -23.265 2.056 20.559 1.00 92.94 83 GLN A O 1
ATOM 664 N N . GLN A 1 84 ? -21.662 0.823 19.582 1.00 92.12 84 GLN A N 1
ATOM 665 C CA . GLN A 1 84 ? -21.074 0.309 20.816 1.00 92.12 84 GLN A CA 1
ATOM 666 C C . GLN A 1 84 ? -20.585 1.430 21.745 1.00 92.12 84 GLN A C 1
ATOM 668 O O . GLN A 1 84 ? -20.859 1.379 22.941 1.00 92.12 84 GLN A O 1
ATOM 673 N N . ARG A 1 85 ? -19.946 2.482 21.211 1.00 91.88 85 ARG A N 1
ATOM 674 C CA . ARG A 1 85 ? -19.532 3.663 21.993 1.00 91.88 85 ARG A CA 1
ATOM 675 C C . ARG A 1 85 ? -20.713 4.410 22.594 1.00 91.88 85 ARG A C 1
ATOM 677 O O . ARG A 1 85 ? -20.660 4.789 23.759 1.00 91.88 85 ARG A O 1
ATOM 684 N N . VAL A 1 86 ? -21.776 4.613 21.814 1.00 94.56 86 VAL A N 1
ATOM 685 C CA . VAL A 1 86 ? -23.000 5.267 22.304 1.00 94.56 86 VAL A CA 1
ATOM 686 C C . VAL A 1 86 ? -23.641 4.434 23.412 1.00 94.56 86 VAL A C 1
ATOM 688 O O . VAL A 1 86 ? -24.014 4.978 24.449 1.00 94.56 86 VAL A O 1
ATOM 691 N N . GLN A 1 87 ? -23.724 3.118 23.224 1.00 93.94 87 GLN A N 1
ATOM 692 C CA . GLN A 1 87 ? -24.298 2.220 24.217 1.00 93.94 87 GLN A CA 1
ATOM 693 C C . GLN A 1 87 ? -23.462 2.169 25.499 1.00 93.94 87 GLN A C 1
ATOM 695 O O . GLN A 1 87 ? -24.014 2.295 26.586 1.00 93.94 87 GLN A O 1
ATOM 700 N N . LEU A 1 88 ? -22.137 2.075 25.384 1.00 93.38 88 LEU A N 1
ATOM 701 C CA . LEU A 1 88 ? -21.234 2.147 26.530 1.00 93.38 88 LEU A CA 1
ATOM 702 C C . LEU A 1 88 ? -21.392 3.462 27.291 1.00 93.38 88 LEU A C 1
ATOM 704 O O . LEU A 1 88 ? -21.450 3.448 28.516 1.00 93.38 88 LEU A O 1
ATOM 708 N N . GLN A 1 89 ? -21.472 4.589 26.582 1.00 93.88 89 GLN A N 1
ATOM 709 C CA . GLN A 1 89 ? -21.661 5.886 27.224 1.00 93.88 89 GLN A CA 1
ATOM 710 C C . GLN A 1 89 ? -22.978 5.926 28.007 1.00 93.88 89 GLN A C 1
ATOM 712 O O . GLN A 1 89 ? -22.993 6.373 29.150 1.00 93.88 89 GLN A O 1
ATOM 717 N N . HIS A 1 90 ? -24.053 5.383 27.434 1.00 96.12 90 HIS A N 1
ATOM 718 C CA . HIS A 1 90 ? -25.338 5.273 28.116 1.00 96.12 90 HIS A CA 1
ATOM 719 C C . HIS A 1 90 ? -25.268 4.402 29.385 1.00 96.12 90 HIS A C 1
ATOM 721 O O . HIS A 1 90 ? -25.801 4.792 30.422 1.00 96.12 90 HIS A O 1
ATOM 727 N N . GLU A 1 91 ? -24.586 3.253 29.338 1.00 94.00 91 GLU A N 1
ATOM 728 C CA . GLU A 1 91 ? -24.382 2.386 30.511 1.00 94.00 91 GLU A CA 1
ATOM 729 C C . GLU A 1 91 ? -23.503 3.059 31.582 1.00 94.00 91 GLU A C 1
ATOM 731 O O . GLU A 1 91 ? -23.803 2.975 32.771 1.00 94.00 91 GLU A O 1
ATOM 736 N N . ILE A 1 92 ? -22.466 3.802 31.177 1.00 94.19 92 ILE A N 1
ATOM 737 C CA . ILE A 1 92 ? -21.631 4.607 32.085 1.00 94.19 92 ILE A CA 1
ATOM 738 C C . ILE A 1 92 ? -22.469 5.679 32.791 1.00 94.19 92 ILE A C 1
ATOM 740 O O . ILE A 1 92 ? -22.335 5.870 34.002 1.00 94.19 92 ILE A O 1
ATOM 744 N N . ASP A 1 93 ? -23.327 6.383 32.052 1.00 94.88 93 ASP A N 1
ATOM 745 C CA . ASP A 1 93 ? -24.185 7.430 32.607 1.00 94.88 93 ASP A CA 1
ATOM 746 C C . ASP A 1 93 ? -25.222 6.841 33.575 1.00 94.88 93 ASP A C 1
ATOM 748 O O . ASP A 1 93 ? -25.478 7.422 34.633 1.00 94.88 93 ASP A O 1
ATOM 752 N N . ARG A 1 94 ? -25.760 5.652 33.265 1.00 94.81 94 ARG A N 1
ATOM 753 C CA . ARG A 1 94 ? -26.644 4.897 34.164 1.00 94.81 94 ARG A CA 1
ATOM 754 C C . ARG A 1 94 ? -25.923 4.497 35.454 1.00 94.81 94 ARG A C 1
ATOM 756 O O . ARG A 1 94 ? -26.395 4.838 36.537 1.00 94.81 94 ARG A O 1
ATOM 763 N N . ALA A 1 95 ? -24.752 3.868 35.348 1.00 92.81 95 ALA A N 1
ATOM 764 C CA . ALA A 1 95 ? -23.959 3.430 36.498 1.00 92.81 95 ALA A CA 1
ATOM 765 C C . ALA A 1 95 ? -23.603 4.597 37.434 1.00 92.81 95 ALA A C 1
ATOM 767 O O . ALA A 1 95 ? -23.680 4.469 38.652 1.00 92.81 95 ALA A O 1
ATOM 768 N N . ARG A 1 96 ? -23.276 5.769 36.875 1.00 92.69 96 ARG A N 1
ATOM 769 C CA . ARG A 1 96 ? -22.999 6.990 37.652 1.00 92.69 96 ARG A CA 1
ATOM 770 C C . ARG A 1 96 ? -24.216 7.553 38.381 1.00 92.69 96 ARG A C 1
ATOM 772 O O . ARG A 1 96 ? -24.037 8.248 39.376 1.00 92.69 96 ARG A O 1
ATOM 779 N N . LYS A 1 97 ? -25.422 7.314 37.865 1.00 93.81 97 LYS A N 1
ATOM 780 C CA . LYS A 1 97 ? -26.672 7.801 38.455 1.00 93.81 97 LYS A CA 1
ATOM 781 C C . LYS A 1 97 ? -27.192 6.872 39.551 1.00 93.81 97 LYS A C 1
ATOM 783 O O . LYS A 1 97 ? -27.771 7.353 40.518 1.00 93.81 97 LYS A O 1
ATOM 788 N N . GLU A 1 98 ? -27.027 5.565 39.370 1.00 92.00 98 GLU A N 1
ATOM 789 C CA . GLU A 1 98 ? -27.651 4.541 40.217 1.00 92.00 98 GLU A CA 1
ATOM 790 C C . GLU A 1 98 ? -26.743 4.045 41.348 1.00 92.00 98 GLU A C 1
ATOM 792 O O . GLU A 1 98 ? -27.248 3.652 42.398 1.00 92.00 98 GLU A O 1
ATOM 797 N N . LEU A 1 99 ? -25.419 4.074 41.166 1.00 90.75 99 LEU A N 1
ATOM 798 C CA . LEU A 1 99 ? -24.463 3.528 42.131 1.00 90.75 99 LEU A CA 1
ATOM 799 C C . LEU A 1 99 ? -23.838 4.609 43.017 1.00 90.75 99 LEU A C 1
ATOM 801 O O . LEU A 1 99 ? -23.679 5.769 42.629 1.00 90.75 99 LEU A O 1
ATOM 805 N N . VAL A 1 100 ? -23.393 4.200 44.208 1.00 87.38 100 VAL A N 1
ATOM 806 C CA . VAL A 1 100 ? -22.582 5.050 45.090 1.00 87.38 100 VAL A CA 1
ATOM 807 C C . VAL A 1 100 ? -21.249 5.363 44.404 1.00 87.38 100 VAL A C 1
ATOM 809 O O . VAL A 1 100 ? -20.676 4.527 43.712 1.00 87.38 100 VAL A O 1
ATOM 812 N N . GLN A 1 101 ? -20.706 6.561 44.624 1.00 83.50 101 GLN A N 1
ATOM 813 C CA . GLN A 1 101 ? -19.567 7.121 43.881 1.00 83.50 101 GLN A CA 1
ATOM 814 C C . GLN A 1 101 ? -18.343 6.185 43.756 1.00 83.50 101 GLN A C 1
ATOM 816 O O . GLN A 1 101 ? -17.703 6.143 42.704 1.00 83.50 101 GLN A O 1
ATOM 821 N N . LYS A 1 102 ? -18.034 5.398 44.799 1.00 86.12 102 LYS A N 1
ATOM 822 C CA . LYS A 1 102 ? -16.940 4.408 44.785 1.00 86.12 102 LYS A CA 1
ATOM 823 C C . LYS A 1 102 ? -17.258 3.187 43.910 1.00 86.12 102 LYS A C 1
ATOM 825 O O . LYS A 1 102 ? -16.384 2.715 43.191 1.00 86.12 102 LYS A O 1
ATOM 830 N N . GLU A 1 103 ? -18.493 2.697 43.951 1.00 88.88 103 GLU A N 1
ATOM 831 C CA . GLU A 1 103 ? -18.965 1.552 43.160 1.00 88.88 103 GLU A CA 1
ATOM 832 C C . GLU A 1 103 ? -19.152 1.932 41.689 1.00 88.88 103 GLU A C 1
ATOM 834 O O . GLU A 1 103 ? -18.728 1.192 40.804 1.00 88.88 103 GLU A O 1
ATOM 839 N N . ALA A 1 104 ? -19.664 3.137 41.424 1.00 89.81 104 ALA A N 1
ATOM 840 C CA . ALA A 1 104 ? -19.759 3.700 40.081 1.00 89.81 104 ALA A CA 1
ATOM 841 C C . ALA A 1 104 ? -18.389 3.749 39.384 1.00 89.81 104 ALA A C 1
ATOM 843 O O . ALA A 1 104 ? -18.285 3.446 38.199 1.00 89.81 104 ALA A O 1
ATOM 844 N N . GLY A 1 105 ? -17.322 4.103 40.111 1.00 91.25 105 GLY A N 1
ATOM 845 C CA . GLY A 1 105 ? -15.961 4.114 39.566 1.00 91.25 105 GLY A CA 1
ATOM 846 C C . GLY A 1 105 ? -15.477 2.729 39.130 1.00 91.25 105 GLY A C 1
ATOM 847 O O . GLY A 1 105 ? -14.898 2.597 38.053 1.00 91.25 105 GLY A O 1
ATOM 848 N N . ILE A 1 106 ? -15.756 1.700 39.935 1.00 93.69 106 ILE A N 1
ATOM 849 C CA . ILE A 1 106 ? -15.395 0.308 39.630 1.00 93.69 106 ILE A CA 1
ATOM 850 C C . ILE A 1 106 ? -16.167 -0.184 38.401 1.00 93.69 106 ILE A C 1
ATOM 852 O O . ILE A 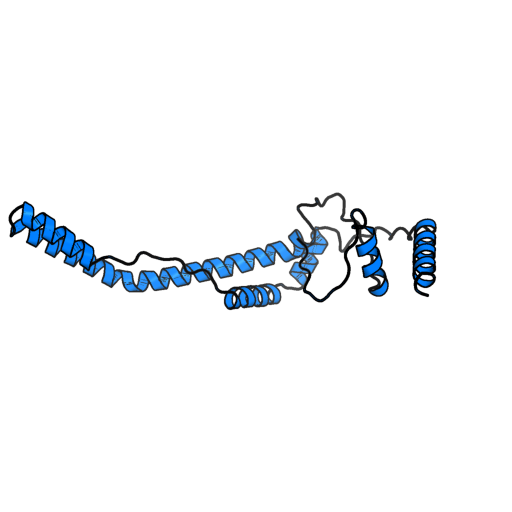1 106 ? -15.573 -0.771 37.496 1.00 93.69 106 ILE A O 1
ATOM 856 N N . GLU A 1 107 ? -17.471 0.092 38.337 1.00 93.00 107 GLU A N 1
ATOM 857 C CA . GLU A 1 107 ? -18.309 -0.365 37.228 1.00 93.00 107 GLU A CA 1
ATOM 858 C C . GLU A 1 107 ? -17.962 0.338 35.912 1.00 93.00 107 GLU A C 1
ATOM 860 O O . GLU A 1 107 ? -17.868 -0.304 34.870 1.00 93.00 107 GLU A O 1
ATOM 865 N N . VAL A 1 108 ? -17.666 1.640 35.940 1.00 92.25 108 VAL A N 1
ATOM 866 C CA . VAL A 1 108 ? -17.204 2.364 34.745 1.00 92.25 108 VAL A CA 1
ATOM 867 C C . VAL A 1 108 ? -15.905 1.771 34.199 1.00 92.25 108 VAL A C 1
ATOM 869 O O . VAL A 1 108 ? -15.755 1.649 32.981 1.00 92.25 108 VAL A O 1
ATOM 872 N N . GLU A 1 109 ? -14.976 1.383 35.072 1.00 93.62 109 GLU A N 1
ATOM 873 C CA . GLU A 1 109 ? -13.722 0.762 34.644 1.00 93.62 109 GLU A CA 1
ATOM 874 C C . GLU A 1 109 ? -13.963 -0.624 34.031 1.00 93.62 109 GLU A C 1
ATOM 876 O O . GLU A 1 109 ? -13.440 -0.933 32.958 1.00 93.62 109 GLU A O 1
ATOM 881 N N . ARG A 1 110 ? -14.844 -1.425 34.643 1.00 94.06 110 ARG A N 1
ATOM 882 C CA . ARG A 1 110 ? -15.284 -2.714 34.095 1.00 94.06 110 ARG A CA 1
ATOM 883 C C . ARG A 1 110 ? -15.911 -2.553 32.705 1.00 94.06 110 ARG A C 1
ATOM 885 O O . ARG A 1 110 ? -15.546 -3.282 31.783 1.00 94.06 110 ARG A O 1
ATOM 892 N N . LEU A 1 111 ? -16.835 -1.606 32.544 1.00 92.38 111 LEU A N 1
ATOM 893 C CA . LEU A 1 111 ? -17.529 -1.345 31.281 1.00 92.38 111 LEU A CA 1
ATOM 894 C C . LEU A 1 111 ? -16.550 -0.926 30.171 1.00 92.38 111 LEU A C 1
ATOM 896 O O . LEU A 1 111 ? -16.645 -1.408 29.041 1.00 92.38 111 LEU A O 1
ATOM 900 N N . ARG A 1 112 ? -15.562 -0.082 30.496 1.00 90.31 112 ARG A N 1
ATOM 901 C CA . ARG A 1 112 ? -14.495 0.316 29.561 1.00 90.31 112 ARG A CA 1
ATOM 902 C C . ARG A 1 112 ? -13.601 -0.851 29.160 1.00 90.31 112 ARG A C 1
ATOM 904 O O . ARG A 1 112 ? -13.258 -0.964 27.986 1.00 90.31 112 ARG A O 1
ATOM 911 N N . ALA A 1 113 ? -13.246 -1.721 30.104 1.00 90.69 113 ALA A N 1
ATOM 912 C CA . ALA A 1 113 ? -12.440 -2.904 29.821 1.00 90.69 113 ALA A CA 1
ATOM 913 C C . ALA A 1 113 ? -13.172 -3.897 28.899 1.00 90.69 113 ALA A C 1
ATOM 915 O O . ALA A 1 113 ? -12.544 -4.510 28.037 1.00 90.69 113 ALA A O 1
ATOM 916 N N . LEU A 1 114 ? -14.495 -4.025 29.046 1.00 87.69 114 LEU A N 1
ATOM 917 C CA . LEU A 1 114 ? -15.318 -4.937 28.249 1.00 87.69 114 LEU A CA 1
ATOM 918 C C . LEU A 1 114 ? -15.475 -4.483 26.788 1.00 87.69 114 LEU A C 1
ATOM 920 O O . LEU A 1 114 ? -15.534 -5.324 25.894 1.00 87.69 114 LEU A O 1
ATOM 924 N N . LEU A 1 115 ? -15.504 -3.171 26.531 1.00 84.25 115 LEU A N 1
ATOM 9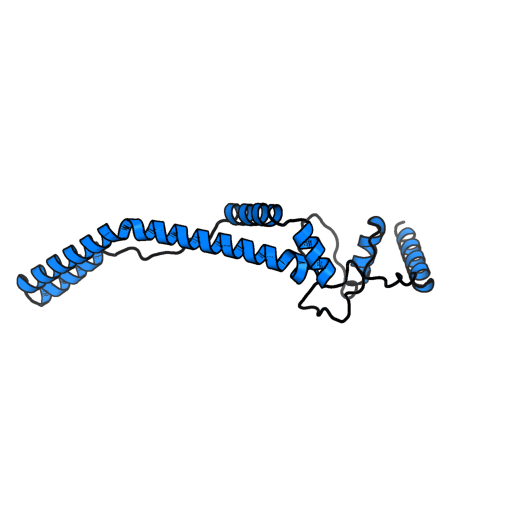25 C CA . LEU A 1 115 ? -15.620 -2.598 25.183 1.00 84.25 115 LEU A CA 1
ATOM 926 C C . LEU A 1 115 ? -14.278 -2.123 24.599 1.00 84.25 115 LEU A C 1
ATOM 928 O O . LEU A 1 115 ? -14.237 -1.144 23.855 1.00 84.25 115 LEU A O 1
ATOM 932 N N . LYS A 1 116 ? -13.157 -2.758 24.937 1.00 82.75 116 LYS A N 1
ATOM 933 C CA . LYS A 1 116 ? -11.862 -2.360 24.375 1.00 82.75 116 LYS A CA 1
ATOM 934 C C . LYS A 1 116 ? -11.899 -2.449 22.838 1.00 82.75 116 LYS A C 1
ATOM 936 O O . LYS A 1 116 ? -11.887 -3.539 22.275 1.00 82.75 116 LYS A O 1
ATOM 941 N N . GLU A 1 117 ? -11.989 -1.301 22.163 1.00 81.88 117 GLU A N 1
ATOM 942 C CA . GLU A 1 117 ? -11.985 -1.241 20.701 1.00 81.88 117 GLU A CA 1
ATOM 943 C C . GLU A 1 117 ? -10.587 -1.572 20.181 1.00 81.88 117 GLU A C 1
ATOM 945 O O . GLU A 1 117 ? -9.596 -0.985 20.621 1.00 81.88 117 GLU A O 1
ATOM 950 N N . GLU A 1 118 ? -10.513 -2.492 19.222 1.00 82.06 118 GLU A N 1
ATOM 951 C CA . GLU A 1 118 ? -9.259 -2.781 18.537 1.00 82.06 118 GLU A CA 1
ATOM 952 C C . GLU A 1 118 ? -8.888 -1.599 17.627 1.00 82.06 118 GLU A C 1
ATOM 954 O O . GLU A 1 118 ? -9.688 -1.216 16.761 1.00 82.06 118 GLU A O 1
ATOM 959 N N . PRO A 1 119 ? -7.701 -0.993 17.815 1.00 87.81 119 PRO A N 1
ATOM 960 C CA . PRO A 1 119 ? -7.253 0.110 16.983 1.00 87.81 119 PRO A CA 1
ATOM 961 C C . PRO A 1 119 ? -6.998 -0.362 15.550 1.00 87.81 119 PRO A C 1
ATOM 963 O O . PRO A 1 119 ? -6.787 -1.544 15.279 1.00 87.81 119 PRO A O 1
ATOM 966 N N . PHE A 1 120 ? -6.964 0.581 14.610 1.00 91.19 120 PHE A N 1
ATOM 967 C CA . PHE A 1 120 ? -6.500 0.273 13.264 1.00 91.19 120 PHE A CA 1
ATOM 968 C C . PHE A 1 120 ? -5.014 -0.095 13.295 1.00 91.19 120 PHE A C 1
ATOM 970 O O . PHE A 1 120 ? -4.175 0.731 13.661 1.00 91.19 120 PHE A O 1
ATOM 977 N N . ILE A 1 121 ? -4.697 -1.321 12.881 1.00 91.38 121 ILE A N 1
ATOM 978 C CA . ILE A 1 121 ? -3.327 -1.810 12.753 1.00 91.38 121 ILE A CA 1
ATOM 979 C C . ILE A 1 121 ? -3.034 -2.009 11.270 1.00 91.38 121 ILE A C 1
ATOM 981 O O . ILE A 1 121 ? -3.703 -2.781 10.586 1.00 91.38 121 ILE A O 1
ATOM 985 N N . LEU A 1 122 ? -2.022 -1.295 10.782 1.00 92.88 122 LEU A N 1
ATOM 986 C CA . LEU A 1 122 ? -1.536 -1.443 9.418 1.00 92.88 122 LEU A CA 1
ATOM 987 C C . LEU A 1 122 ? -0.828 -2.782 9.253 1.00 92.88 122 LEU A C 1
ATOM 989 O O . LEU A 1 122 ? 0.109 -3.097 9.987 1.00 92.88 122 LEU A O 1
ATOM 993 N N . THR A 1 123 ? -1.242 -3.529 8.239 1.00 92.62 123 THR A N 1
ATOM 994 C CA . THR A 1 123 ? -0.604 -4.782 7.854 1.00 92.62 123 THR A CA 1
ATOM 995 C C . THR A 1 123 ? 0.380 -4.505 6.717 1.00 92.62 123 THR A C 1
ATOM 997 O O . THR A 1 123 ? -0.011 -3.954 5.685 1.00 92.62 123 THR A O 1
ATOM 1000 N N . PRO A 1 124 ? 1.674 -4.826 6.869 1.00 93.00 124 PRO A N 1
ATOM 1001 C CA . PRO A 1 124 ? 2.618 -4.693 5.771 1.00 93.00 124 PRO A CA 1
ATOM 1002 C C . PRO A 1 124 ? 2.323 -5.738 4.678 1.00 93.00 124 PRO A C 1
ATOM 1004 O O . PRO A 1 124 ? 1.869 -6.839 4.995 1.00 93.00 124 PRO A O 1
ATOM 1007 N N . PRO A 1 125 ? 2.609 -5.430 3.403 1.00 94.06 125 PRO A N 1
ATOM 1008 C CA . PRO A 1 125 ? 2.454 -6.380 2.315 1.00 94.06 125 PRO A CA 1
ATOM 1009 C C . PRO A 1 125 ? 3.473 -7.502 2.480 1.00 94.06 125 PRO A C 1
ATOM 1011 O O . PRO A 1 125 ? 4.601 -7.289 2.945 1.00 94.06 125 PRO A O 1
ATOM 1014 N N . ASN A 1 126 ? 3.080 -8.710 2.101 1.00 94.06 126 ASN A N 1
ATOM 1015 C CA . ASN A 1 126 ? 3.953 -9.867 2.190 1.00 94.06 126 ASN A CA 1
ATOM 1016 C C . ASN A 1 126 ? 4.889 -9.939 0.961 1.00 94.06 126 ASN A C 1
ATOM 1018 O O . ASN A 1 126 ? 4.811 -9.152 0.015 1.00 94.06 126 ASN A O 1
ATOM 1022 N N . ARG A 1 127 ? 5.818 -10.903 0.966 1.00 95.56 127 ARG A N 1
ATOM 1023 C CA . ARG A 1 127 ? 6.792 -11.068 -0.127 1.00 95.56 127 ARG A CA 1
ATOM 1024 C C . ARG A 1 127 ? 6.132 -11.374 -1.477 1.00 95.56 127 ARG A C 1
ATOM 1026 O O . ARG A 1 127 ? 6.667 -10.955 -2.503 1.00 95.56 127 ARG A O 1
ATOM 1033 N N . VAL A 1 128 ? 5.036 -12.129 -1.485 1.00 95.94 128 VAL A N 1
ATOM 1034 C CA . VAL A 1 128 ? 4.285 -12.476 -2.700 1.00 95.94 128 VAL A CA 1
ATOM 1035 C C . VAL A 1 128 ? 3.700 -11.206 -3.308 1.00 95.94 128 VAL A C 1
ATOM 1037 O O . VAL A 1 128 ? 4.009 -10.925 -4.464 1.00 95.94 128 VAL A O 1
ATOM 1040 N N . ASP A 1 129 ? 3.023 -10.382 -2.503 1.00 94.25 129 ASP A N 1
ATOM 1041 C CA . ASP A 1 129 ? 2.442 -9.105 -2.942 1.00 94.25 129 ASP A CA 1
ATOM 1042 C C . ASP A 1 129 ? 3.518 -8.196 -3.555 1.00 94.25 129 ASP A C 1
ATOM 1044 O O . ASP A 1 129 ? 3.382 -7.698 -4.669 1.00 94.25 129 ASP A O 1
ATOM 1048 N N . ILE A 1 130 ? 4.656 -8.032 -2.868 1.00 95.44 130 ILE A N 1
ATOM 1049 C CA . ILE A 1 130 ? 5.758 -7.187 -3.355 1.00 95.44 130 ILE A CA 1
ATOM 1050 C C . ILE A 1 130 ? 6.331 -7.729 -4.673 1.00 95.44 130 ILE A C 1
ATOM 1052 O O . ILE A 1 130 ? 6.668 -6.953 -5.569 1.00 95.44 130 ILE A O 1
ATOM 1056 N N . THR A 1 131 ? 6.461 -9.051 -4.804 1.00 96.94 131 THR A N 1
ATOM 1057 C CA . THR A 1 131 ? 6.996 -9.681 -6.021 1.00 96.94 131 THR A CA 1
ATOM 1058 C C . THR A 1 131 ? 6.044 -9.482 -7.199 1.00 96.94 131 THR A C 1
ATOM 1060 O O . THR A 1 131 ? 6.489 -9.133 -8.294 1.00 96.94 131 THR A O 1
ATOM 1063 N N . GLU A 1 132 ? 4.742 -9.640 -6.966 1.00 96.75 132 GLU A N 1
ATOM 1064 C CA . GLU A 1 132 ? 3.700 -9.362 -7.950 1.00 96.75 132 GLU A CA 1
ATOM 1065 C C . GLU A 1 132 ? 3.710 -7.887 -8.366 1.00 96.75 132 GLU A C 1
ATOM 1067 O O . GLU A 1 132 ? 3.733 -7.583 -9.560 1.00 96.75 132 GLU A O 1
ATOM 1072 N N . TRP A 1 133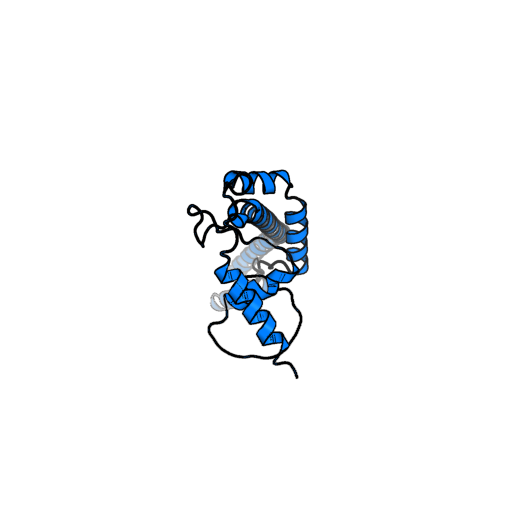 ? 3.799 -6.957 -7.410 1.00 96.88 133 TRP A N 1
ATOM 1073 C CA . TRP A 1 133 ? 3.873 -5.521 -7.698 1.00 96.88 133 TRP A CA 1
ATOM 1074 C C . TRP A 1 133 ? 5.098 -5.158 -8.528 1.00 96.88 133 TRP A C 1
ATOM 1076 O O . TRP A 1 133 ? 4.998 -4.317 -9.418 1.00 96.88 133 TRP A O 1
ATOM 1086 N N . ILE A 1 134 ? 6.254 -5.772 -8.263 1.00 96.44 134 ILE A N 1
ATOM 1087 C CA . ILE A 1 134 ? 7.468 -5.561 -9.062 1.00 96.44 134 ILE A CA 1
ATOM 1088 C C . ILE A 1 134 ? 7.271 -6.093 -10.480 1.00 96.44 134 ILE A C 1
ATOM 1090 O O . ILE A 1 134 ? 7.573 -5.378 -11.434 1.00 96.44 134 ILE A O 1
ATOM 1094 N N . SER A 1 135 ? 6.766 -7.321 -10.621 1.00 95.94 135 SER A N 1
ATOM 1095 C CA . SER A 1 135 ? 6.580 -7.966 -11.924 1.00 95.94 135 SER A CA 1
ATOM 1096 C C . SER A 1 135 ? 5.605 -7.185 -12.806 1.00 95.94 135 SER A C 1
ATOM 1098 O O . SER A 1 135 ? 5.951 -6.820 -13.930 1.00 95.94 135 SER A O 1
ATOM 1100 N N . THR A 1 136 ? 4.437 -6.839 -12.265 1.00 95.06 136 THR A N 1
ATOM 1101 C CA . THR A 1 136 ? 3.413 -6.038 -12.953 1.00 95.06 136 THR A CA 1
ATOM 1102 C C . THR A 1 136 ? 3.914 -4.629 -13.267 1.00 95.06 136 THR A C 1
ATOM 1104 O O . THR A 1 136 ? 3.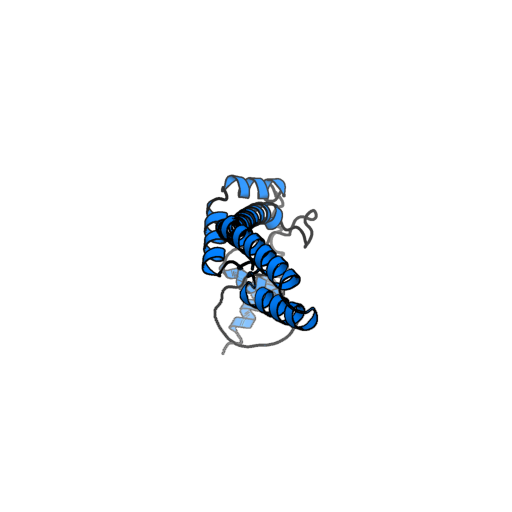861 -4.191 -14.414 1.00 95.06 136 THR A O 1
ATOM 1107 N N . SER A 1 137 ? 4.510 -3.936 -12.289 1.00 94.56 137 SER A N 1
ATOM 1108 C CA . SER A 1 137 ? 5.024 -2.576 -12.499 1.00 94.56 137 SER A CA 1
ATOM 1109 C C . SER A 1 137 ? 6.134 -2.517 -13.543 1.00 94.56 137 SER A C 1
ATOM 1111 O O . SER A 1 137 ? 6.250 -1.494 -14.213 1.00 94.56 137 SER A O 1
ATOM 1113 N N . TRP A 1 138 ? 6.961 -3.562 -13.657 1.00 93.25 138 TRP A N 1
ATOM 1114 C CA . TRP A 1 138 ? 7.988 -3.670 -14.692 1.00 93.25 138 TRP A CA 1
ATOM 1115 C C . TRP A 1 138 ? 7.384 -3.971 -16.065 1.00 93.25 138 TRP A C 1
ATOM 1117 O O . TRP A 1 138 ? 7.750 -3.311 -17.033 1.00 93.25 138 TRP A O 1
ATOM 1127 N N . GLY A 1 139 ? 6.444 -4.920 -16.144 1.00 91.50 139 GLY A N 1
ATOM 1128 C CA . GLY A 1 139 ? 5.751 -5.272 -17.388 1.00 91.50 139 GLY A CA 1
ATOM 1129 C C . GLY A 1 139 ? 4.992 -4.098 -18.011 1.00 91.50 139 GLY A C 1
ATOM 1130 O O . GLY A 1 139 ? 4.969 -3.957 -19.230 1.00 91.50 139 GLY A O 1
ATOM 1131 N N . ASP A 1 140 ? 4.457 -3.201 -17.183 1.00 90.19 140 ASP A N 1
ATOM 1132 C CA . ASP A 1 140 ? 3.745 -2.006 -17.640 1.00 90.19 140 ASP A CA 1
ATOM 1133 C C . ASP A 1 140 ? 4.662 -0.846 -18.087 1.00 90.19 140 ASP A C 1
ATOM 1135 O O . ASP A 1 140 ? 4.178 0.229 -18.476 1.00 90.19 140 ASP A O 1
ATOM 1139 N N . LEU A 1 141 ? 5.987 -0.973 -17.964 1.00 90.81 141 LEU A N 1
ATOM 1140 C CA . LEU A 1 141 ? 6.908 0.034 -18.489 1.00 90.81 141 LEU A CA 1
ATOM 1141 C C . LEU A 1 141 ? 7.067 -0.159 -19.992 1.00 90.81 141 LEU A C 1
ATOM 1143 O O . LEU A 1 141 ? 7.631 -1.149 -20.452 1.00 90.81 141 LEU A O 1
ATOM 1147 N N . SER A 1 142 ? 6.622 0.829 -20.770 1.00 89.38 142 SER A N 1
ATOM 1148 C CA . SER A 1 142 ? 6.828 0.787 -22.213 1.00 89.38 142 SER A CA 1
ATOM 1149 C C . SER A 1 142 ? 8.312 0.920 -22.558 1.00 89.38 142 SER A C 1
ATOM 1151 O O . SER A 1 142 ? 9.052 1.699 -21.945 1.00 89.38 142 SER A O 1
ATOM 1153 N N . ILE A 1 143 ? 8.730 0.204 -23.603 1.00 87.75 143 ILE A N 1
ATOM 1154 C CA . ILE A 1 143 ? 10.073 0.329 -24.184 1.00 87.75 143 ILE A CA 1
ATOM 1155 C C . ILE A 1 143 ? 10.354 1.797 -24.529 1.00 87.75 143 ILE A C 1
ATOM 1157 O O . ILE A 1 143 ? 11.431 2.302 -24.229 1.00 87.75 143 ILE A O 1
ATOM 1161 N N . GLU A 1 144 ? 9.364 2.516 -25.061 1.00 86.00 144 GLU A N 1
ATOM 1162 C CA . GLU A 1 144 ? 9.457 3.947 -25.367 1.00 86.00 144 GLU A CA 1
ATOM 1163 C C . GLU A 1 144 ? 9.806 4.802 -24.145 1.00 86.00 144 GLU A C 1
ATOM 1165 O O . GLU A 1 144 ? 10.630 5.710 -24.249 1.00 86.00 144 GLU A O 1
ATOM 1170 N N . THR A 1 145 ? 9.230 4.506 -22.975 1.00 85.38 145 THR A N 1
ATOM 1171 C CA . THR A 1 145 ? 9.541 5.223 -21.728 1.00 85.38 145 THR A CA 1
ATOM 1172 C C . THR A 1 145 ? 11.007 5.031 -21.355 1.00 85.38 145 THR A C 1
ATOM 1174 O O . THR A 1 145 ? 11.699 5.998 -21.030 1.00 85.38 145 THR A O 1
ATOM 1177 N N . ILE A 1 146 ? 11.495 3.792 -21.453 1.00 84.44 146 ILE A N 1
ATOM 1178 C CA . ILE A 1 146 ? 12.884 3.439 -21.147 1.00 84.44 146 ILE A CA 1
ATOM 1179 C C . ILE A 1 146 ? 13.832 4.119 -22.146 1.00 84.44 146 ILE A C 1
ATOM 1181 O O . ILE A 1 146 ? 14.777 4.795 -21.738 1.00 84.44 146 ILE A O 1
ATOM 1185 N N . VAL A 1 147 ? 13.555 4.000 -23.447 1.00 84.25 147 VAL A N 1
ATOM 1186 C CA . VAL A 1 147 ? 14.363 4.574 -24.534 1.00 84.25 147 VAL A CA 1
ATOM 1187 C C . VAL A 1 147 ? 14.383 6.102 -24.462 1.00 84.25 147 VAL A C 1
ATOM 1189 O O . VAL A 1 147 ? 15.454 6.701 -24.502 1.00 84.25 147 VAL A O 1
ATOM 1192 N N . SER A 1 148 ? 13.232 6.752 -24.272 1.00 82.50 148 SER A N 1
ATOM 1193 C CA . SER A 1 148 ? 13.146 8.207 -24.081 1.00 82.50 148 SER A CA 1
ATOM 1194 C C . SER A 1 148 ? 13.938 8.659 -22.854 1.00 82.50 148 SER A C 1
ATOM 1196 O O . SER A 1 148 ? 14.635 9.675 -22.894 1.00 82.50 148 SER A O 1
ATOM 1198 N N . GLY A 1 149 ? 13.878 7.882 -21.771 1.00 82.38 149 GLY A N 1
ATOM 1199 C CA . GLY A 1 149 ? 14.680 8.086 -20.574 1.00 82.38 149 GLY A CA 1
ATOM 1200 C C . GLY A 1 149 ? 16.179 8.108 -20.864 1.00 82.38 149 GLY A C 1
ATOM 1201 O O . GLY A 1 149 ? 16.857 9.079 -20.518 1.00 82.38 149 GLY A O 1
ATOM 1202 N N . PHE A 1 150 ? 16.673 7.091 -21.577 1.00 80.00 150 PHE A N 1
ATOM 1203 C CA . PHE A 1 150 ? 18.080 6.991 -21.971 1.00 80.00 150 PHE A CA 1
ATOM 1204 C C . PHE A 1 150 ? 18.494 8.057 -23.002 1.00 80.00 150 PHE A C 1
ATOM 1206 O O . PHE A 1 150 ? 19.649 8.492 -23.023 1.00 80.00 150 PHE A O 1
ATOM 1213 N N . ALA A 1 151 ? 17.561 8.516 -23.839 1.00 78.44 151 ALA A N 1
ATOM 1214 C CA . ALA A 1 151 ? 17.804 9.573 -24.814 1.00 78.44 151 ALA A CA 1
ATOM 1215 C C . ALA A 1 151 ? 17.970 10.929 -24.114 1.00 78.44 151 ALA A C 1
ATOM 1217 O O . ALA A 1 151 ? 18.902 11.670 -24.415 1.00 78.44 151 ALA A O 1
ATOM 1218 N N . LYS A 1 152 ? 17.140 11.219 -23.103 1.00 76.00 152 LYS A N 1
ATOM 1219 C CA . LYS A 1 152 ? 17.222 12.449 -22.291 1.00 76.00 152 LYS A CA 1
ATOM 1220 C C . LYS A 1 152 ? 18.549 12.600 -21.549 1.00 76.00 152 LYS A C 1
ATOM 1222 O O . LYS A 1 152 ? 19.000 13.719 -21.328 1.00 76.00 152 LYS A O 1
ATOM 1227 N N . VAL A 1 153 ? 19.169 11.488 -21.165 1.00 73.56 153 VAL A N 1
ATOM 1228 C CA . VAL A 1 153 ? 20.480 11.469 -20.492 1.00 73.56 153 VAL A CA 1
ATOM 1229 C C . VAL A 1 153 ? 21.662 11.447 -21.469 1.00 73.56 153 VAL A C 1
ATOM 1231 O O . VAL A 1 153 ? 22.812 11.425 -21.031 1.00 73.56 153 VAL A O 1
ATOM 1234 N N . GLY A 1 154 ? 21.400 11.487 -22.781 1.00 68.94 154 GLY A N 1
ATOM 1235 C CA . GLY A 1 154 ? 22.419 11.605 -23.826 1.00 68.94 154 GLY A CA 1
ATOM 1236 C C . GLY A 1 154 ? 23.250 10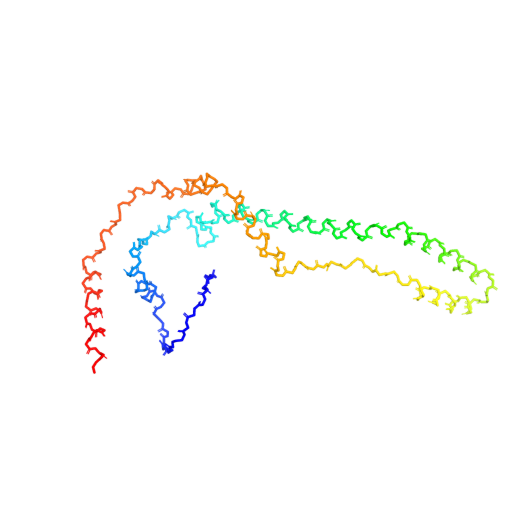.343 -24.055 1.00 68.94 154 GLY A C 1
ATOM 1237 O O . GLY A 1 154 ? 24.332 10.440 -24.621 1.00 68.94 154 GLY A O 1
ATOM 1238 N N . ILE A 1 155 ? 22.776 9.173 -23.608 1.00 67.94 155 ILE A N 1
ATOM 1239 C CA . ILE A 1 155 ? 23.495 7.896 -23.781 1.00 67.94 155 ILE A CA 1
ATOM 1240 C C . ILE A 1 155 ? 23.228 7.283 -25.146 1.00 67.94 155 ILE A C 1
ATOM 1242 O O . ILE A 1 155 ? 24.140 6.760 -25.772 1.00 67.94 155 ILE A O 1
ATOM 1246 N N . LEU A 1 156 ? 21.990 7.378 -25.633 1.00 59.84 156 LEU A N 1
ATOM 1247 C CA . LEU A 1 156 ? 21.633 6.888 -26.968 1.00 59.84 156 LEU A CA 1
ATOM 1248 C C . LEU A 1 156 ? 22.263 7.721 -28.097 1.00 59.84 156 LEU A C 1
ATOM 1250 O O . LEU A 1 156 ? 22.371 7.244 -29.219 1.00 59.84 156 LEU A O 1
ATOM 1254 N N . THR A 1 157 ? 22.697 8.946 -27.800 1.00 57.00 157 THR A N 1
ATOM 1255 C CA . THR A 1 157 ? 23.370 9.861 -28.735 1.00 57.00 157 THR A CA 1
ATOM 1256 C C . THR A 1 157 ? 24.861 10.009 -28.432 1.00 57.00 157 THR A C 1
ATOM 1258 O O . THR A 1 157 ? 25.484 10.970 -28.876 1.00 57.00 157 THR A O 1
ATOM 1261 N N . ASP A 1 158 ? 25.431 9.122 -27.616 1.00 51.84 158 ASP A N 1
ATOM 1262 C CA . ASP A 1 158 ? 26.837 9.199 -27.237 1.00 51.84 158 ASP A CA 1
ATOM 1263 C C . ASP A 1 158 ? 27.725 8.769 -28.414 1.00 51.84 158 ASP A C 1
ATOM 126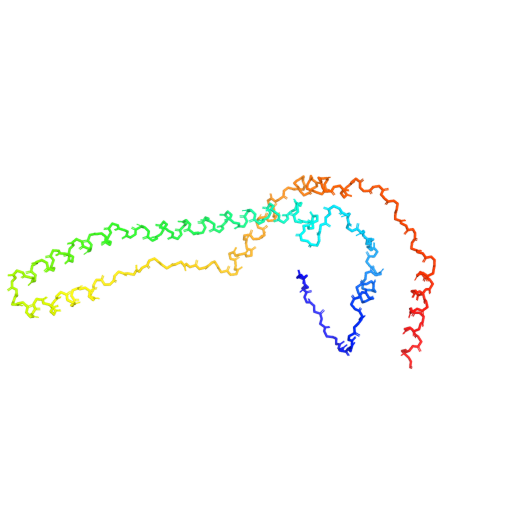5 O O . ASP A 1 158 ? 27.970 7.588 -28.639 1.00 51.84 158 ASP A O 1
ATOM 1269 N N . THR A 1 159 ? 28.183 9.744 -29.200 1.00 50.47 159 THR A N 1
ATOM 1270 C CA . THR A 1 159 ? 29.064 9.542 -30.362 1.00 50.47 159 THR A CA 1
ATOM 1271 C C . THR A 1 159 ? 30.544 9.493 -29.986 1.00 50.47 159 THR A C 1
ATOM 1273 O O . THR A 1 159 ? 31.404 9.615 -30.861 1.00 50.47 159 THR A O 1
ATOM 1276 N N . ARG A 1 160 ? 30.886 9.376 -28.695 1.00 52.22 160 ARG A N 1
ATOM 1277 C CA . ARG A 1 160 ? 32.286 9.235 -28.282 1.00 52.22 160 ARG A CA 1
ATOM 1278 C C . ARG A 1 160 ? 32.824 7.925 -28.857 1.00 52.22 160 ARG A C 1
ATOM 1280 O O . ARG A 1 160 ? 32.351 6.846 -28.513 1.00 52.22 160 ARG A O 1
ATOM 1287 N N . VAL A 1 161 ? 33.813 8.032 -29.743 1.00 48.97 161 VAL A N 1
ATOM 1288 C CA . VAL A 1 161 ? 34.563 6.881 -30.254 1.00 48.97 161 VAL A CA 1
ATOM 1289 C C . VAL A 1 161 ? 35.137 6.157 -29.042 1.00 48.97 161 VAL A C 1
ATOM 1291 O O . VAL A 1 161 ? 35.794 6.789 -28.214 1.00 48.97 161 VAL A O 1
ATOM 1294 N N . ALA A 1 162 ? 34.852 4.860 -28.903 1.00 50.91 162 ALA A N 1
ATOM 1295 C CA . ALA A 1 162 ? 35.513 4.041 -27.900 1.00 50.91 162 ALA A CA 1
ATOM 1296 C C . ALA A 1 162 ? 37.018 4.186 -28.136 1.00 50.91 162 ALA A C 1
ATOM 1298 O O . ALA A 1 162 ? 37.517 3.737 -29.168 1.00 50.91 162 ALA A O 1
ATOM 1299 N N . GLU A 1 163 ? 37.722 4.878 -27.237 1.00 52.12 163 GLU A N 1
ATOM 1300 C CA . GLU A 1 163 ? 39.176 4.943 -27.306 1.00 52.12 163 GLU A CA 1
ATOM 1301 C C . GLU A 1 163 ? 39.659 3.499 -27.343 1.00 52.12 163 GLU A C 1
ATOM 1303 O O . GLU A 1 163 ? 39.363 2.715 -26.434 1.00 52.12 163 GLU A O 1
ATOM 1308 N N . ALA A 1 164 ? 40.304 3.123 -28.450 1.00 55.09 164 ALA A N 1
ATOM 1309 C CA . ALA A 1 164 ? 40.853 1.793 -28.603 1.00 55.09 164 ALA A CA 1
ATOM 1310 C C . ALA A 1 164 ? 41.679 1.509 -27.351 1.00 55.09 164 ALA A C 1
ATOM 1312 O O . ALA A 1 164 ? 42.547 2.308 -26.991 1.00 55.09 164 ALA A O 1
ATOM 1313 N N . MET A 1 165 ? 41.343 0.413 -26.665 1.00 57.09 165 MET A N 1
ATOM 1314 C CA . MET A 1 165 ? 42.030 -0.026 -25.456 1.00 57.09 165 MET A CA 1
ATOM 1315 C C . MET A 1 165 ? 43.534 0.157 -25.661 1.00 57.09 165 MET A C 1
ATOM 1317 O O . MET A 1 165 ? 44.065 -0.467 -26.586 1.00 57.09 165 MET A O 1
ATOM 1321 N N . PRO A 1 166 ? 44.210 1.012 -24.867 1.00 65.19 166 PRO A N 1
ATOM 1322 C CA . PRO A 1 166 ? 45.604 1.337 -25.112 1.00 65.19 166 PRO A CA 1
ATOM 1323 C C . PRO A 1 166 ? 46.404 0.048 -25.242 1.00 65.19 166 PRO A C 1
ATOM 1325 O O . PRO A 1 166 ? 46.261 -0.851 -24.409 1.00 65.19 166 PRO A O 1
ATOM 1328 N N . THR A 1 167 ? 47.214 -0.063 -26.294 1.00 63.84 167 THR A N 1
ATOM 1329 C CA . THR A 1 167 ? 47.934 -1.294 -26.655 1.00 63.84 167 THR A CA 1
ATOM 1330 C C . THR A 1 167 ? 48.711 -1.866 -25.470 1.00 63.84 167 THR A C 1
ATOM 1332 O O . THR A 1 167 ? 48.753 -3.078 -25.282 1.00 63.84 167 THR A O 1
ATOM 1335 N N . GLU A 1 168 ? 49.218 -0.986 -24.608 1.00 65.19 168 GLU A N 1
ATOM 1336 C CA . GLU A 1 168 ? 49.880 -1.307 -23.344 1.00 65.19 168 GLU A CA 1
ATOM 1337 C C . GLU A 1 168 ? 48.974 -2.068 -22.361 1.00 65.19 168 GLU A C 1
ATOM 1339 O O . GLU A 1 168 ? 49.363 -3.071 -21.766 1.00 65.19 168 GLU A O 1
ATOM 1344 N N . MET A 1 169 ? 47.719 -1.643 -22.218 1.00 62.91 169 MET A N 1
ATOM 1345 C CA . MET A 1 169 ? 46.728 -2.296 -21.362 1.00 62.91 169 MET A CA 1
ATOM 1346 C C . MET A 1 169 ? 46.345 -3.675 -21.911 1.00 62.91 169 MET A C 1
ATOM 1348 O O . MET A 1 169 ? 46.198 -4.633 -21.150 1.00 62.91 169 MET A O 1
ATOM 1352 N N . LEU A 1 170 ? 46.262 -3.794 -23.237 1.00 64.69 170 LEU A N 1
ATOM 1353 C CA . LEU A 1 170 ? 46.020 -5.054 -23.935 1.00 64.69 170 LEU A CA 1
ATOM 1354 C C . LEU A 1 170 ? 47.215 -6.016 -23.788 1.00 64.69 170 LEU A C 1
ATOM 1356 O O . LEU A 1 170 ? 47.022 -7.214 -23.574 1.00 64.69 170 LEU A O 1
ATOM 1360 N N . HIS A 1 171 ? 48.444 -5.494 -23.808 1.00 69.44 171 HIS A N 1
ATOM 1361 C CA . HIS A 1 171 ? 49.669 -6.257 -23.556 1.00 69.44 171 HIS A CA 1
ATOM 1362 C C . HIS A 1 171 ? 49.749 -6.752 -22.106 1.00 69.44 171 HIS A C 1
ATOM 1364 O O . HIS A 1 171 ? 50.057 -7.921 -21.864 1.00 69.44 171 HIS A O 1
ATOM 1370 N N . ARG A 1 172 ? 49.394 -5.900 -21.135 1.00 69.44 172 ARG A N 1
ATOM 1371 C CA . ARG A 1 172 ? 49.332 -6.260 -19.708 1.00 69.44 172 ARG A CA 1
ATOM 1372 C C . ARG A 1 172 ? 48.279 -7.330 -19.425 1.00 69.44 172 ARG A C 1
ATOM 1374 O O . ARG A 1 172 ? 48.547 -8.246 -18.650 1.00 69.44 172 ARG A O 1
ATOM 1381 N N . LEU A 1 173 ? 47.118 -7.257 -20.078 1.00 61.47 173 LEU A N 1
ATOM 1382 C CA . LEU A 1 173 ? 46.062 -8.270 -19.969 1.00 61.47 173 LEU A CA 1
ATOM 1383 C C . LEU A 1 173 ? 46.494 -9.614 -20.567 1.00 61.47 173 LEU A C 1
ATOM 1385 O O . LEU A 1 173 ? 46.336 -10.649 -19.921 1.00 61.47 173 LEU A O 1
ATOM 1389 N N . LYS A 1 174 ? 47.114 -9.607 -21.754 1.00 72.19 174 LYS A N 1
ATOM 1390 C CA . LYS A 1 174 ? 47.683 -10.821 -22.365 1.00 72.19 174 LYS A CA 1
ATOM 1391 C C . LYS A 1 174 ? 48.767 -11.452 -21.484 1.00 72.19 174 LYS A C 1
ATOM 1393 O O . LYS A 1 174 ? 48.774 -12.667 -21.297 1.00 72.19 174 LYS A O 1
ATOM 1398 N N . ALA A 1 175 ? 49.637 -10.638 -20.886 1.00 73.25 175 ALA A N 1
ATOM 1399 C CA . ALA A 1 175 ? 50.671 -11.111 -19.967 1.00 73.25 175 ALA A CA 1
ATOM 1400 C C . ALA A 1 175 ? 50.088 -11.702 -18.669 1.00 73.25 175 ALA A C 1
ATOM 1402 O O . ALA A 1 175 ? 50.604 -12.699 -18.166 1.00 73.25 175 ALA A O 1
ATOM 1403 N N . ALA A 1 176 ? 49.007 -11.126 -18.134 1.00 64.75 176 ALA A N 1
ATOM 1404 C CA . ALA A 1 176 ? 48.324 -11.649 -16.950 1.00 64.75 176 ALA A CA 1
ATOM 1405 C C . ALA A 1 176 ? 47.642 -13.005 -17.220 1.00 64.75 176 ALA A C 1
ATOM 1407 O O . ALA A 1 176 ? 47.763 -13.922 -16.409 1.00 64.75 176 ALA A O 1
ATOM 1408 N N . LEU A 1 177 ? 46.999 -13.164 -18.383 1.00 64.06 177 LEU A N 1
ATOM 1409 C CA . LEU A 1 177 ? 46.376 -14.427 -18.806 1.00 64.06 177 LEU A CA 1
ATOM 1410 C C . LEU A 1 177 ? 47.412 -15.537 -19.057 1.00 64.06 177 LEU A C 1
ATOM 1412 O O . LEU A 1 177 ? 47.201 -16.687 -18.667 1.00 64.06 177 LEU A O 1
ATOM 1416 N N . SER A 1 178 ? 48.562 -15.188 -19.642 1.00 67.31 178 SER A N 1
ATOM 1417 C CA . SER A 1 178 ? 49.680 -16.121 -19.841 1.00 67.31 178 SER A CA 1
ATOM 1418 C C . SER A 1 178 ? 50.292 -16.589 -18.514 1.00 67.31 178 SER A C 1
ATOM 1420 O O . SER A 1 178 ? 50.545 -17.780 -18.345 1.00 67.31 178 SER A O 1
ATOM 1422 N N . LYS A 1 179 ? 50.454 -15.694 -17.529 1.00 60.00 179 LYS A N 1
ATOM 1423 C CA . LYS A 1 179 ? 50.934 -16.063 -16.185 1.00 60.00 179 LYS A CA 1
ATOM 1424 C C . LYS A 1 179 ? 49.944 -16.962 -15.441 1.00 60.00 179 LYS A C 1
ATOM 1426 O O . LYS A 1 179 ? 50.361 -17.947 -14.843 1.00 60.00 179 LYS A O 1
ATOM 1431 N N . SER A 1 180 ? 48.643 -16.681 -15.538 1.00 52.38 180 SER A N 1
ATOM 1432 C CA . SER A 1 180 ? 47.602 -17.514 -14.919 1.00 52.38 180 SER A CA 1
ATOM 1433 C C . SER A 1 180 ? 47.566 -18.941 -15.477 1.00 52.38 180 SER A C 1
ATOM 1435 O O . SER A 1 180 ? 47.213 -19.857 -14.743 1.00 52.38 180 SER A O 1
ATOM 1437 N N . SER A 1 181 ? 47.945 -19.139 -16.743 1.00 53.56 181 SER A N 1
ATOM 1438 C CA . SER A 1 181 ? 47.988 -20.468 -17.373 1.00 53.56 181 SER A CA 1
ATOM 1439 C C . SER A 1 181 ? 49.221 -21.286 -16.959 1.00 53.56 181 SER A C 1
ATOM 1441 O O . SER A 1 181 ? 49.154 -22.507 -16.919 1.00 53.56 181 SER A O 1
ATOM 1443 N N . ASN A 1 182 ? 50.325 -20.625 -16.586 1.00 51.56 182 ASN A N 1
ATOM 1444 C CA . ASN A 1 182 ? 51.578 -21.279 -16.181 1.00 51.56 182 ASN A CA 1
ATOM 1445 C C . ASN A 1 182 ? 51.698 -21.542 -14.669 1.00 51.56 182 ASN A C 1
ATOM 1447 O O . ASN A 1 182 ? 52.694 -22.111 -14.238 1.00 51.56 182 ASN A O 1
ATOM 1451 N N . THR A 1 183 ? 50.719 -21.125 -13.860 1.00 49.66 183 THR A N 1
ATOM 1452 C CA . THR A 1 183 ? 50.725 -21.334 -12.394 1.00 49.66 183 THR A CA 1
ATOM 1453 C C . THR A 1 183 ? 49.768 -22.459 -11.959 1.00 49.66 183 THR A C 1
ATOM 1455 O O . THR A 1 183 ? 49.499 -22.614 -10.773 1.00 49.66 183 THR A O 1
ATOM 1458 N N . ALA A 1 184 ? 49.223 -23.216 -12.919 1.00 46.38 184 ALA A N 1
ATOM 1459 C CA . ALA A 1 184 ? 48.254 -24.295 -12.708 1.00 46.38 184 ALA A CA 1
ATOM 1460 C C . ALA A 1 184 ? 48.815 -25.698 -13.044 1.00 46.38 184 ALA A C 1
ATOM 1462 O O . ALA A 1 184 ? 48.049 -26.581 -13.428 1.00 46.38 184 ALA A O 1
ATOM 1463 N N . ILE A 1 185 ? 50.134 -25.896 -12.909 1.00 38.00 185 ILE A N 1
ATOM 1464 C CA . ILE A 1 185 ? 50.793 -27.216 -12.906 1.00 38.00 185 ILE A CA 1
ATOM 1465 C C . ILE A 1 185 ? 51.545 -27.371 -11.589 1.00 38.00 185 ILE A C 1
ATOM 1467 O O . ILE A 1 185 ? 52.293 -26.427 -11.247 1.00 38.00 185 ILE A O 1
#

Nearest PDB structures (foldseek):
  1agr-assembly2_H  TM=3.044E-01  e=9.590E+00  Rattus norvegicus

Organism: NCBI:txid1490495

Sequence (185 aa):
MVLLLTLPTSSILSLDTGKTTVHTAMLPINVILLKVPPRHTFVCQPADTSWSKPLKTRLRAQWIECLRSQLVEYRAGEIRRKQQRVQLQHEIDRARKELVQKEAGIEVERLRALLKEEPFILTPPNRVDITEWISTSWGDLSIETIVSGFAKVGILTDTRVAEAMPTEMLHRLKAALSKSSNTAI

Mean predicted aligned error: 15.35 Å

Secondary structure (DSSP, 8-state):
--------------SS-HHHHHHHHHGGGT---PPPPTTS-TTS-HHIIIIIHHHHHHHHHHHHHHHHHHHHHHHHTHHHHHHHHHHHHHHHHHHHHHS-HHHHHHHHHHHHHHT-PPPP-PPPP-HHHHHHHHHHHHHTS-HHHHHHHHHHTTSTT---------HHHHHHHHHHHHHHHHT--